Protein AF-0000000078270549 (afdb_homodimer)

Secondary structure (DSSP, 8-state):
---PPPHHHHHHHHHHHHHTT---SS---EEEEEETTEEEEEEE-BSPTTSPPHHHH--HHHHTTPPTTS-GGG--SBPHHHHHHHHHHHHT---TT-EEEEEE---HHHHHHHHHTT-SEEEEEE----HHHHHHHHHHT--EEEPPPPTT-/---PPPHHHHHHHHHHHHHTT---SS---EEEEEETTEEEEEEE-BSPTTSPPHHHH--HHHHTTPPTTS-GGG--SBPHHHHHHHHHHHHT---TT-EEEEEE---HHHHHHHHHTT-SEEEEEE----HHHHHHHHHHT--EEEPPPPTT-

Radius of gyration: 19.06 Å; Cα contacts (8 Å, |Δi|>4): 733; chains: 2; bounding box: 41×68×45 Å

InterPro domains:
  IPR002125 Cytidine and deoxycytidylate deaminase domain [PF00383] (7-125)
  IPR002125 Cytidine and deoxycytidylate deaminase domain [PS51747] (6-144)
  IPR015517 Deoxycytidylate deaminase-related [PTHR11086] (2-148)
  IPR016192 APOBEC/CMP deaminase, zinc-binding [PS00903] (79-114)
  IPR016193 Cytidine deaminase-like [SSF53927] (9-145)
  IPR016473 Deoxycytidylate deaminase [PIRSF006019] (3-144)
  IPR035105 Deoxycytidylate deaminase domain [cd01286] (9-138)

Structure (mmCIF, N/CA/C/O backbone):
data_AF-0000000078270549-model_v1
#
loop_
_entity.id
_entity.type
_entity.pdbx_description
1 polymer 'dCMP deaminase'
#
loop_
_atom_site.group_PDB
_atom_site.id
_atom_site.type_symbol
_atom_site.label_atom_id
_atom_site.label_alt_id
_atom_site.label_comp_id
_atom_site.label_asym_id
_atom_site.label_entity_id
_atom_site.label_seq_id
_atom_site.pdbx_PDB_ins_code
_atom_site.Cartn_x
_atom_site.Cartn_y
_atom_site.Cartn_z
_atom_site.occupancy
_atom_site.B_iso_or_equiv
_atom_site.auth_seq_id
_atom_site.auth_comp_id
_atom_site.auth_asym_id
_atom_site.auth_atom_id
_atom_site.pdbx_PDB_model_num
ATOM 1 N N . MET A 1 1 ? -15.875 -37.281 -15.5 1 50.5 1 MET A N 1
ATOM 2 C CA . MET A 1 1 ? -14.805 -36.5 -14.898 1 50.5 1 MET A CA 1
ATOM 3 C C . MET A 1 1 ? -14.961 -35.031 -15.227 1 50.5 1 MET A C 1
ATOM 5 O O . MET A 1 1 ? -15.125 -34.656 -16.391 1 50.5 1 MET A O 1
ATOM 9 N N . ASP A 1 2 ? -15.586 -34.312 -14.258 1 63.03 2 ASP A N 1
ATOM 10 C CA . ASP A 1 2 ? -15.945 -32.969 -14.609 1 63.03 2 ASP A CA 1
ATOM 11 C C . ASP A 1 2 ? -14.781 -32.219 -15.266 1 63.03 2 ASP A C 1
ATOM 13 O O . ASP A 1 2 ? -13.656 -32.25 -14.758 1 63.03 2 ASP A O 1
ATOM 17 N N . ASN A 1 3 ? -14.648 -32.156 -16.469 1 83.56 3 ASN A N 1
ATOM 18 C CA . ASN A 1 3 ? -13.688 -31.578 -17.422 1 83.56 3 ASN A CA 1
ATOM 19 C C . ASN A 1 3 ? -13.461 -30.094 -17.172 1 83.56 3 ASN A C 1
ATOM 21 O O . ASN A 1 3 ? -13.086 -29.359 -18.078 1 83.56 3 ASN A O 1
ATOM 25 N N . ARG A 1 4 ? -13.797 -29.812 -15.859 1 91.06 4 ARG A N 1
ATOM 26 C CA . ARG A 1 4 ? -13.648 -28.391 -15.602 1 91.06 4 ARG A CA 1
ATOM 27 C C . ARG A 1 4 ? -12.234 -28.062 -15.117 1 91.06 4 ARG A C 1
ATOM 29 O O . ARG A 1 4 ? -11.602 -28.875 -14.445 1 91.06 4 ARG A O 1
ATOM 36 N N . ILE A 1 5 ? -11.734 -26.938 -15.578 1 92.12 5 ILE A N 1
ATOM 37 C CA . ILE A 1 5 ? -10.445 -26.453 -15.117 1 92.12 5 ILE A CA 1
ATOM 38 C C . ILE A 1 5 ? -10.445 -26.328 -13.594 1 92.12 5 ILE A C 1
ATOM 40 O O . ILE A 1 5 ? -11.414 -25.828 -13.008 1 92.12 5 ILE A O 1
ATOM 44 N N . PRO A 1 6 ? -9.453 -26.828 -12.961 1 95.12 6 PRO A N 1
ATOM 45 C CA . PRO A 1 6 ? -9.367 -26.688 -11.508 1 95.12 6 PRO A CA 1
ATOM 46 C C . PRO A 1 6 ? -9.32 -25.234 -11.055 1 95.12 6 PRO A C 1
ATOM 48 O O . PRO A 1 6 ? -8.773 -24.391 -11.758 1 95.12 6 PRO A O 1
ATOM 51 N N . TRP A 1 7 ? -9.812 -24.875 -9.852 1 96.62 7 TRP A N 1
ATOM 52 C CA . TRP A 1 7 ? -9.977 -23.531 -9.344 1 96.62 7 TRP A CA 1
ATOM 53 C C . TRP A 1 7 ? -8.648 -22.766 -9.359 1 96.62 7 TRP A C 1
ATOM 55 O O . TRP A 1 7 ? -8.578 -21.641 -9.828 1 96.62 7 TRP A O 1
ATOM 65 N N . PRO A 1 8 ? -7.527 -23.359 -8.852 1 97 8 PRO A N 1
ATOM 66 C CA . PRO A 1 8 ? -6.273 -22.609 -8.836 1 97 8 PRO A CA 1
ATOM 67 C C . PRO A 1 8 ? -5.809 -22.203 -10.234 1 97 8 PRO A C 1
ATOM 69 O O . PRO A 1 8 ? -5.34 -21.078 -10.438 1 97 8 PRO A O 1
ATOM 72 N N . GLU A 1 9 ? -5.957 -23.141 -11.125 1 96.5 9 GLU A N 1
ATOM 73 C CA . GLU A 1 9 ? -5.602 -22.844 -12.508 1 96.5 9 GLU A CA 1
ATOM 74 C C . GLU A 1 9 ? -6.516 -21.766 -13.094 1 96.5 9 GLU A C 1
ATOM 76 O O . GLU A 1 9 ? -6.059 -20.875 -13.82 1 96.5 9 GLU A O 1
ATOM 81 N N . TYR A 1 10 ? -7.836 -21.906 -12.781 1 97.69 10 TY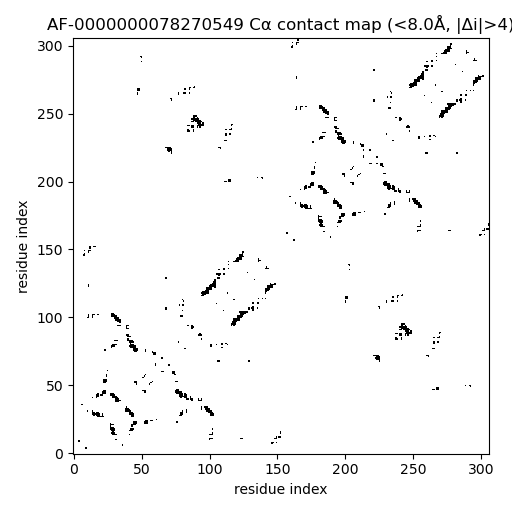R A N 1
ATOM 82 C CA . TYR A 1 10 ? -8.828 -20.938 -13.227 1 97.69 10 TYR A CA 1
ATOM 83 C C . TYR A 1 10 ? -8.453 -19.531 -12.766 1 97.69 10 TYR A C 1
ATOM 85 O O . TYR A 1 10 ? -8.336 -18.609 -13.578 1 97.69 10 TYR A O 1
ATOM 93 N N . PHE A 1 11 ? -8.102 -19.266 -11.516 1 98.69 11 PHE A N 1
ATOM 94 C CA . PHE A 1 11 ? -7.805 -17.969 -10.945 1 98.69 11 PHE A CA 1
ATOM 95 C C . PHE A 1 11 ? -6.457 -17.453 -11.438 1 98.69 11 PHE A C 1
ATOM 97 O O . PHE A 1 11 ? -6.305 -16.266 -11.711 1 98.69 11 PHE A O 1
ATOM 104 N N . MET A 1 12 ? -5.457 -18.328 -11.609 1 98.56 12 MET A N 1
ATOM 105 C CA . MET A 1 12 ? -4.152 -17.891 -12.102 1 98.56 12 MET A CA 1
ATOM 106 C C . MET A 1 12 ? -4.25 -17.438 -13.555 1 98.56 12 MET A C 1
ATOM 108 O O . MET A 1 12 ? -3.6 -16.469 -13.953 1 98.56 12 MET A O 1
ATOM 112 N N . SER A 1 13 ? -5.105 -18.172 -14.328 1 98.5 13 SER A N 1
ATOM 113 C CA . SER A 1 13 ? -5.328 -17.75 -15.711 1 98.5 13 SER A CA 1
ATOM 114 C C . SER A 1 13 ? -5.938 -16.359 -15.773 1 98.5 13 SER A C 1
ATOM 116 O O . SER A 1 13 ? -5.539 -15.531 -16.609 1 98.5 13 SER A O 1
ATOM 118 N N . ILE A 1 14 ? -6.844 -16.094 -14.945 1 98.62 14 ILE A N 1
ATOM 119 C CA . ILE A 1 14 ? -7.457 -14.773 -14.898 1 98.62 14 ILE A CA 1
ATOM 120 C C . ILE A 1 14 ? -6.418 -13.734 -14.492 1 98.62 14 ILE A C 1
ATOM 122 O O . ILE A 1 14 ? -6.379 -12.633 -15.055 1 98.62 14 ILE A O 1
ATOM 126 N N . ALA A 1 15 ? -5.531 -14.047 -13.508 1 98.75 15 ALA A N 1
ATOM 127 C CA . ALA A 1 15 ? -4.477 -13.125 -13.102 1 98.75 15 ALA A CA 1
ATOM 128 C C . ALA A 1 15 ? -3.59 -12.742 -14.281 1 98.75 15 ALA A C 1
ATOM 130 O O . ALA A 1 15 ? -3.217 -11.578 -14.438 1 98.75 15 ALA A O 1
ATOM 131 N N . TYR A 1 16 ? -3.314 -13.711 -15.125 1 98.56 16 TYR A N 1
ATOM 132 C CA . TYR A 1 16 ? -2.498 -13.438 -16.297 1 98.56 16 TYR A CA 1
ATOM 133 C C . TYR A 1 16 ? -3.24 -12.539 -17.281 1 98.56 16 TYR A C 1
ATOM 135 O O . TYR A 1 16 ? -2.633 -11.68 -17.938 1 98.56 16 TYR A O 1
ATOM 143 N N . LEU A 1 17 ? -4.527 -12.742 -17.438 1 98.62 17 LEU A N 1
ATOM 144 C CA . LEU A 1 17 ? -5.309 -11.852 -18.297 1 98.62 17 LEU A CA 1
ATOM 145 C C . LEU A 1 17 ? -5.32 -10.438 -17.734 1 98.62 17 LEU A C 1
ATOM 147 O O . LEU A 1 17 ? -5.152 -9.469 -18.469 1 98.62 17 LEU A O 1
ATOM 151 N N . VAL A 1 18 ? -5.469 -10.32 -16.453 1 98.69 18 VAL A N 1
ATOM 152 C CA . VAL A 1 18 ? -5.449 -9.023 -15.773 1 98.69 18 VAL A CA 1
ATOM 153 C C . VAL A 1 18 ? -4.113 -8.328 -16.031 1 98.69 18 VAL A C 1
ATOM 155 O O . VAL A 1 18 ? -4.078 -7.125 -16.297 1 98.69 18 VAL A O 1
ATOM 158 N N . ALA A 1 19 ? -3.064 -9.039 -16.031 1 98.38 19 ALA A N 1
ATOM 159 C CA . ALA A 1 19 ? -1.716 -8.516 -16.219 1 98.38 19 ALA A CA 1
ATOM 160 C C . ALA A 1 19 ? -1.572 -7.84 -17.578 1 98.38 19 ALA A C 1
ATOM 162 O O . ALA A 1 19 ? -0.701 -6.988 -17.766 1 98.38 19 ALA A O 1
ATOM 163 N N . GLU A 1 20 ? -2.396 -8.195 -18.516 1 97.75 20 GLU A N 1
ATOM 164 C CA . GLU A 1 20 ? -2.279 -7.699 -19.875 1 97.75 20 GLU A CA 1
ATOM 165 C C . GLU A 1 20 ? -2.615 -6.211 -19.969 1 97.75 20 GLU A C 1
ATOM 167 O O . GLU A 1 20 ? -2.303 -5.555 -20.953 1 97.75 20 GLU A O 1
ATOM 172 N N . ARG A 1 21 ? -3.227 -5.742 -18.969 1 97.38 21 ARG A N 1
ATOM 173 C CA . ARG A 1 21 ? -3.578 -4.324 -18.969 1 97.38 21 ARG A CA 1
ATOM 174 C C . ARG A 1 21 ? -2.428 -3.477 -18.438 1 97.38 21 ARG A C 1
ATOM 176 O O . ARG A 1 21 ? -2.475 -2.246 -18.5 1 97.38 21 ARG A O 1
ATOM 183 N N . SER A 1 22 ? -1.397 -4.094 -17.906 1 97.19 22 SER A N 1
ATOM 184 C CA . SER A 1 22 ? -0.263 -3.373 -17.328 1 97.19 22 SER A CA 1
ATOM 185 C C . SER A 1 22 ? 0.44 -2.527 -18.391 1 97.19 22 SER A C 1
ATOM 187 O O . SER A 1 22 ? 0.536 -2.932 -19.547 1 97.19 22 SER A O 1
ATOM 189 N N . THR A 1 23 ? 0.993 -1.421 -17.984 1 93.56 23 THR A N 1
ATOM 190 C CA . THR A 1 23 ? 1.765 -0.559 -18.875 1 93.56 23 THR A CA 1
ATOM 191 C C . THR A 1 23 ? 3.234 -0.535 -18.453 1 93.56 23 THR A C 1
ATOM 193 O O . THR A 1 23 ? 3.988 0.346 -18.875 1 93.56 23 THR A O 1
ATOM 196 N N . CYS A 1 24 ? 3.533 -1.366 -17.578 1 93.56 24 CYS A N 1
ATOM 197 C CA . CYS A 1 24 ? 4.926 -1.479 -17.156 1 93.56 24 CYS A CA 1
ATOM 198 C C . CYS A 1 24 ? 5.793 -2.031 -18.281 1 93.56 24 CYS A C 1
ATOM 200 O O . CYS A 1 24 ? 5.418 -2.998 -18.938 1 93.56 24 CYS A O 1
ATOM 202 N N . LEU A 1 25 ? 6.969 -1.51 -18.406 1 91.62 25 LEU A N 1
ATOM 203 C CA . LEU A 1 25 ? 7.887 -1.888 -19.484 1 91.62 25 LEU A CA 1
ATOM 204 C C . LEU A 1 25 ? 8.719 -3.104 -19.078 1 91.62 25 LEU A C 1
ATOM 206 O O . LEU A 1 25 ? 9.234 -3.814 -19.938 1 91.62 25 LEU A O 1
ATOM 210 N N . ARG A 1 26 ? 8.828 -3.328 -17.859 1 88.75 26 ARG A N 1
ATOM 211 C CA . ARG A 1 26 ? 9.75 -4.359 -17.391 1 88.75 26 ARG A CA 1
ATOM 212 C C . ARG A 1 26 ? 9.031 -5.699 -17.234 1 88.75 26 ARG A C 1
ATOM 214 O O . ARG A 1 26 ? 9.562 -6.742 -17.625 1 88.75 26 ARG A O 1
ATOM 221 N N . ARG A 1 27 ? 7.883 -5.652 -16.578 1 91.06 27 ARG A N 1
ATOM 222 C CA . ARG A 1 27 ? 7.184 -6.898 -16.297 1 91.06 27 ARG A CA 1
ATOM 223 C C . ARG A 1 27 ? 5.695 -6.656 -16.062 1 91.06 27 ARG A C 1
ATOM 225 O O . ARG A 1 27 ? 5.316 -5.906 -15.164 1 91.06 27 ARG A O 1
ATOM 232 N N . LYS A 1 28 ? 4.902 -7.328 -16.859 1 95.88 28 LYS A N 1
ATOM 233 C CA . LYS A 1 28 ? 3.461 -7.273 -16.625 1 95.88 28 LYS A CA 1
ATOM 234 C C . LYS A 1 28 ? 3.051 -8.211 -15.484 1 95.88 28 LYS A C 1
ATOM 236 O O . LYS A 1 28 ? 3.26 -9.422 -15.57 1 95.88 28 LYS A O 1
ATOM 241 N N . VAL A 1 29 ? 2.479 -7.672 -14.477 1 97.31 29 VAL A N 1
ATOM 242 C CA . VAL A 1 29 ? 2.082 -8.453 -13.305 1 97.31 29 VAL A CA 1
ATOM 243 C C . VAL A 1 29 ? 0.59 -8.266 -13.039 1 97.31 29 VAL A C 1
ATOM 245 O O . VAL A 1 29 ? 0.079 -7.145 -13.117 1 97.31 29 VAL A O 1
ATOM 248 N N . GLY A 1 30 ? -0.097 -9.32 -12.789 1 98.56 30 GLY A N 1
ATOM 249 C CA . GLY A 1 30 ? -1.491 -9.32 -12.375 1 98.56 30 GLY A CA 1
ATOM 250 C C . GLY A 1 30 ? -1.725 -10.07 -11.07 1 98.56 30 GLY A C 1
ATOM 251 O O . GLY A 1 30 ? -0.967 -10.977 -10.727 1 98.56 30 GLY A O 1
ATOM 252 N N . ALA A 1 31 ? -2.779 -9.664 -10.328 1 98.88 31 ALA A N 1
ATOM 253 C CA . ALA A 1 31 ? -3.1 -10.305 -9.055 1 98.88 31 ALA A CA 1
ATOM 254 C C . ALA A 1 31 ? -4.605 -10.289 -8.797 1 98.88 31 ALA A C 1
ATOM 256 O O . ALA A 1 31 ? -5.32 -9.43 -9.32 1 98.88 31 ALA A O 1
ATOM 257 N N . LEU A 1 32 ? -5.043 -11.227 -7.969 1 98.94 32 LEU A N 1
ATOM 258 C CA . LEU A 1 32 ? -6.43 -11.375 -7.535 1 98.94 32 LEU A CA 1
ATOM 259 C C . LEU A 1 32 ? -6.504 -11.625 -6.031 1 98.94 32 LEU A C 1
ATOM 261 O O . LEU A 1 32 ? -5.672 -12.352 -5.48 1 98.94 32 LEU A O 1
ATOM 265 N N . ALA A 1 33 ? -7.473 -11.078 -5.418 1 98.94 33 ALA A N 1
ATOM 266 C CA . ALA A 1 33 ? -7.938 -11.57 -4.125 1 98.94 33 ALA A CA 1
ATOM 267 C C . ALA A 1 33 ? -9.195 -12.414 -4.277 1 98.94 33 ALA A C 1
ATOM 269 O O . ALA A 1 33 ? -10.188 -11.961 -4.855 1 98.94 33 ALA A O 1
ATOM 270 N N . VAL A 1 34 ? -9.141 -13.641 -3.74 1 98.94 34 VAL A N 1
ATOM 271 C CA . VAL A 1 34 ? -10.234 -14.586 -3.934 1 98.94 34 VAL A CA 1
ATOM 272 C C . VAL A 1 34 ? -10.711 -15.117 -2.58 1 98.94 34 VAL A C 1
ATOM 274 O O . VAL A 1 34 ? -9.891 -15.469 -1.728 1 98.94 34 VAL A O 1
ATOM 277 N N . LYS A 1 35 ? -11.938 -15.172 -2.359 1 98.62 35 LYS A N 1
ATOM 278 C CA . LYS A 1 35 ? -12.547 -15.766 -1.173 1 98.62 35 LYS A CA 1
ATOM 279 C C . LYS A 1 35 ? -13.805 -16.562 -1.533 1 98.62 35 LYS A C 1
ATOM 281 O O . LYS A 1 35 ? -14.648 -16.062 -2.285 1 98.62 35 LYS A O 1
ATOM 286 N N . ASP A 1 36 ? -13.859 -17.766 -1.123 1 97.75 36 ASP A N 1
ATOM 287 C CA . ASP A 1 36 ? -15.008 -18.625 -1.385 1 97.75 36 ASP A CA 1
ATOM 288 C C . ASP A 1 36 ? -15.297 -18.719 -2.881 1 97.75 36 ASP A C 1
ATOM 290 O O . ASP A 1 36 ? -16.438 -18.547 -3.311 1 97.75 36 ASP A O 1
ATOM 294 N N . LYS A 1 37 ? -14.234 -18.828 -3.602 1 97.88 37 LYS A N 1
ATOM 295 C CA . LYS A 1 37 ? -14.273 -19.031 -5.047 1 97.88 37 LYS A CA 1
ATOM 296 C C . LYS A 1 37 ? -14.836 -17.812 -5.766 1 97.88 37 LYS A C 1
ATOM 298 O O . LYS A 1 37 ? -15.312 -17.922 -6.898 1 97.88 37 LYS A O 1
ATOM 303 N N . ARG A 1 38 ? -14.797 -16.688 -5.109 1 98.44 38 ARG A N 1
ATOM 304 C CA . ARG A 1 38 ? -15.211 -15.414 -5.711 1 98.44 38 ARG A CA 1
ATOM 305 C C . ARG A 1 38 ? -14.062 -14.414 -5.727 1 98.44 38 ARG A C 1
ATOM 307 O O . ARG A 1 38 ? -13.352 -14.266 -4.73 1 98.44 38 ARG A O 1
ATOM 314 N N . ILE A 1 39 ? -13.961 -13.781 -6.84 1 98.88 39 ILE A N 1
ATOM 315 C CA . ILE A 1 39 ? -12.961 -12.727 -6.949 1 98.88 39 ILE A CA 1
ATOM 316 C C . ILE A 1 39 ? -13.469 -11.461 -6.266 1 98.88 39 ILE A C 1
ATOM 318 O O . ILE A 1 39 ? -14.539 -10.953 -6.605 1 98.88 39 ILE A O 1
ATOM 322 N N . LEU A 1 40 ? -12.711 -10.961 -5.344 1 98.88 40 LEU A N 1
ATOM 323 C CA . LEU A 1 40 ? -13.102 -9.773 -4.582 1 98.88 40 LEU A CA 1
ATOM 324 C C . LEU A 1 40 ? -12.5 -8.516 -5.195 1 98.88 40 LEU A C 1
ATOM 326 O O . LEU A 1 40 ? -13.117 -7.453 -5.176 1 98.88 40 LEU A O 1
ATOM 330 N N . ALA A 1 41 ? -11.281 -8.625 -5.703 1 98.88 41 ALA A N 1
ATOM 331 C CA . ALA A 1 41 ? -10.523 -7.504 -6.254 1 98.88 41 ALA A CA 1
ATOM 332 C C . ALA A 1 41 ? -9.438 -7.992 -7.207 1 98.88 41 ALA A C 1
ATOM 334 O O . ALA A 1 41 ? -8.945 -9.117 -7.078 1 98.88 41 ALA A O 1
ATOM 335 N N . THR A 1 42 ? -9.109 -7.219 -8.172 1 98.88 42 THR A N 1
ATOM 336 C CA . THR A 1 42 ? -8.031 -7.484 -9.109 1 98.88 42 THR A CA 1
ATOM 337 C C . THR A 1 42 ? -7.062 -6.309 -9.172 1 98.88 42 THR A C 1
ATOM 339 O O . THR A 1 42 ? -7.402 -5.195 -8.758 1 98.88 42 THR A O 1
ATOM 342 N N . GLY A 1 43 ? -5.898 -6.59 -9.617 1 98.69 43 GLY A N 1
ATOM 343 C CA . GLY A 1 43 ? -4.906 -5.543 -9.789 1 98.69 43 GLY A CA 1
ATOM 344 C C . GLY A 1 43 ? -3.818 -5.91 -10.781 1 98.69 43 GLY A C 1
ATOM 345 O O . GLY A 1 43 ? -3.457 -7.082 -10.914 1 98.69 43 GLY A O 1
ATOM 346 N N . TYR A 1 44 ? -3.389 -4.957 -11.453 1 98.62 44 TYR A N 1
ATOM 347 C CA . TYR A 1 44 ? -2.209 -5.062 -12.305 1 98.62 44 TYR A CA 1
ATOM 348 C C . TYR A 1 44 ? -1.269 -3.883 -12.078 1 98.62 44 TYR A C 1
ATOM 350 O O . TYR A 1 44 ? -1.69 -2.826 -11.602 1 98.62 44 TYR A O 1
ATOM 358 N N . ASN A 1 45 ? -0.016 -4.109 -12.344 1 97.75 45 ASN A N 1
ATOM 359 C CA . ASN A 1 45 ? 0.95 -3.045 -12.094 1 97.75 45 ASN A CA 1
ATOM 360 C C . ASN A 1 45 ? 0.879 -1.965 -13.172 1 97.75 45 ASN A C 1
ATOM 362 O O . ASN A 1 45 ? 0.603 -2.258 -14.336 1 97.75 45 ASN A O 1
ATOM 366 N N . GLY A 1 46 ? 1.082 -0.745 -12.758 1 96.88 46 GLY A N 1
ATOM 367 C CA . GLY A 1 46 ? 1.05 0.414 -13.641 1 96.88 46 GLY A CA 1
ATOM 368 C C . GLY A 1 46 ? 1.034 1.732 -12.891 1 96.88 46 GLY A C 1
ATOM 369 O O . GLY A 1 46 ? 0.863 1.755 -11.664 1 96.88 46 GLY A O 1
ATOM 370 N N . ALA A 1 47 ? 1.249 2.768 -13.656 1 96.25 47 ALA A N 1
ATOM 371 C CA . ALA A 1 47 ? 1.19 4.098 -13.055 1 96.25 47 ALA A CA 1
ATOM 372 C C . ALA A 1 47 ? -0.173 4.352 -12.422 1 96.25 47 ALA A C 1
ATOM 374 O O . ALA A 1 47 ? -1.18 3.777 -12.844 1 96.25 47 ALA A O 1
ATOM 375 N N . PRO A 1 48 ? -0.178 5.203 -11.352 1 96.69 48 PRO A N 1
ATOM 376 C CA . PRO A 1 48 ? -1.489 5.566 -10.812 1 96.69 48 PRO A CA 1
ATOM 377 C C . PRO A 1 48 ? -2.455 6.066 -11.883 1 96.69 48 PRO A C 1
ATOM 379 O O . PRO A 1 48 ? -2.023 6.602 -12.906 1 96.69 48 PRO A O 1
ATOM 382 N N . ALA A 1 49 ? -3.727 5.848 -11.617 1 92.69 49 ALA A N 1
ATOM 383 C CA . ALA A 1 49 ? -4.77 6.238 -12.562 1 92.69 49 ALA A CA 1
ATOM 384 C C . ALA A 1 49 ? -4.66 7.715 -12.922 1 92.69 49 ALA A C 1
ATOM 386 O O . ALA A 1 49 ? -4.523 8.57 -12.039 1 92.69 49 ALA A O 1
ATOM 387 N N . GLY A 1 50 ? -4.648 8 -14.242 1 93.06 50 GLY A N 1
ATOM 388 C CA . GLY A 1 50 ? -4.645 9.375 -14.719 1 93.06 50 GLY A CA 1
ATOM 389 C C . GLY A 1 50 ? -3.25 9.938 -14.914 1 93.06 50 GLY A C 1
ATOM 390 O O . GLY A 1 50 ? -3.09 11.047 -15.43 1 93.06 50 GLY A O 1
ATOM 391 N N . LEU A 1 51 ? -2.281 9.281 -14.461 1 96.38 51 LEU A N 1
ATOM 392 C CA . LEU A 1 51 ? -0.91 9.758 -14.609 1 96.38 51 LEU A CA 1
ATOM 393 C C . LEU A 1 51 ? -0.254 9.148 -15.844 1 96.38 51 LEU A C 1
ATOM 395 O O . LEU A 1 51 ? -0.723 8.141 -16.359 1 96.38 51 LEU A O 1
ATOM 399 N N . THR A 1 52 ? 0.802 9.789 -16.25 1 95.38 52 THR A N 1
ATOM 400 C CA . THR A 1 52 ? 1.521 9.32 -17.422 1 95.38 52 THR A CA 1
ATOM 401 C C . THR A 1 52 ? 2.094 7.926 -17.188 1 95.38 52 THR A C 1
ATOM 403 O O . THR A 1 52 ? 2.646 7.652 -16.125 1 95.38 52 THR A O 1
ATOM 406 N N . HIS A 1 53 ? 1.927 7.098 -18.125 1 94.88 53 HIS A N 1
ATOM 407 C CA . HIS A 1 53 ? 2.354 5.707 -18 1 94.88 53 HIS A CA 1
ATOM 408 C C . HIS A 1 53 ? 3.811 5.543 -18.422 1 94.88 53 HIS A C 1
ATOM 410 O O . HIS A 1 53 ? 4.34 6.355 -19.188 1 94.88 53 HIS A O 1
ATOM 416 N N . CYS A 1 54 ? 4.383 4.492 -17.938 1 93.25 54 CYS A N 1
ATOM 417 C CA . CYS A 1 54 ? 5.781 4.211 -18.234 1 93.25 54 CYS A CA 1
ATOM 418 C C . CYS A 1 54 ? 5.977 3.988 -19.734 1 93.25 54 CYS A C 1
ATOM 420 O O . CYS A 1 54 ? 7.039 4.293 -20.281 1 93.25 54 CYS A O 1
ATOM 422 N N . LEU A 1 55 ? 4.961 3.508 -20.391 1 91.44 55 LEU A N 1
ATOM 423 C CA . LEU A 1 55 ? 5.027 3.293 -21.828 1 91.44 55 LEU A CA 1
ATOM 424 C C . LEU A 1 55 ? 5.363 4.59 -22.562 1 91.44 55 LEU A C 1
ATOM 426 O O . LEU A 1 55 ? 6.008 4.566 -23.609 1 91.44 55 LEU A O 1
ATOM 430 N N . GLU A 1 56 ? 4.992 5.676 -21.969 1 92.81 56 GLU A N 1
ATOM 431 C CA . GLU A 1 56 ? 5.184 6.988 -22.578 1 92.81 56 GLU A CA 1
ATOM 432 C C . GLU A 1 56 ? 6.445 7.664 -22.047 1 92.81 56 GLU A C 1
ATOM 434 O O . GLU A 1 56 ? 7.195 8.273 -22.812 1 92.81 56 GLU A O 1
ATOM 439 N N . LEU A 1 57 ? 6.723 7.543 -20.828 1 93.19 57 LEU A N 1
ATOM 440 C CA . LEU A 1 57 ? 7.766 8.305 -20.156 1 93.19 57 LEU A CA 1
ATOM 441 C C . LEU A 1 57 ? 9.07 7.527 -20.109 1 93.19 57 LEU A C 1
ATOM 443 O O . LEU A 1 57 ? 10.141 8.109 -19.922 1 93.19 57 LEU A O 1
ATOM 447 N N . GLY A 1 58 ? 8.93 6.176 -20.25 1 93.31 58 GLY A N 1
ATOM 448 C CA . GLY A 1 58 ? 10.07 5.312 -19.969 1 93.31 58 GLY A CA 1
ATOM 449 C C . GLY A 1 58 ? 10.172 4.902 -18.516 1 93.31 58 GLY A C 1
ATOM 450 O O . GLY A 1 58 ? 9.289 5.211 -17.719 1 93.31 58 GLY A O 1
ATOM 451 N N . CYS A 1 59 ? 11.266 4.121 -18.172 1 93.06 59 CYS A N 1
ATOM 452 C CA . CYS A 1 59 ? 11.477 3.596 -16.828 1 93.06 59 CYS A CA 1
ATOM 453 C C . CYS A 1 59 ? 12.805 4.074 -16.25 1 93.06 59 CYS A C 1
ATOM 455 O O . CYS A 1 59 ? 13.867 3.689 -16.75 1 93.06 59 CYS A O 1
ATOM 457 N N . LEU A 1 60 ? 12.68 4.867 -15.18 1 91.69 60 LEU A N 1
ATOM 458 C CA . LEU A 1 60 ? 13.875 5.418 -14.547 1 91.69 60 LEU A CA 1
ATOM 459 C C . LEU A 1 60 ? 14.75 4.305 -13.984 1 91.69 60 LEU A C 1
ATOM 461 O O . LEU A 1 60 ? 15.977 4.375 -14.078 1 91.69 60 L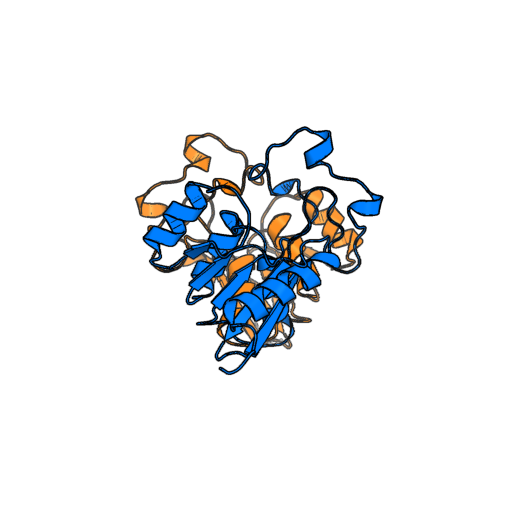EU A O 1
ATOM 465 N N . ARG A 1 61 ? 14.148 3.326 -13.43 1 91.75 61 ARG A N 1
ATOM 466 C CA . ARG A 1 61 ? 14.922 2.225 -12.867 1 91.75 61 ARG A CA 1
ATOM 467 C C . ARG A 1 61 ? 15.688 1.479 -13.953 1 91.75 61 ARG A C 1
ATOM 469 O O . ARG A 1 61 ? 16.828 1.055 -13.742 1 91.75 61 ARG A O 1
ATOM 476 N N . GLU A 1 62 ? 15.039 1.259 -15 1 91.62 62 GLU A N 1
ATOM 477 C CA . GLU A 1 62 ? 15.719 0.627 -16.125 1 91.62 62 GLU A CA 1
ATOM 478 C C . GLU A 1 62 ? 16.875 1.487 -16.625 1 91.62 62 GLU A C 1
ATOM 480 O O . GLU A 1 62 ? 17.969 0.98 -16.875 1 91.62 62 GLU A O 1
ATOM 485 N N . LYS A 1 63 ? 16.703 2.752 -16.812 1 93.75 63 LYS A N 1
ATOM 486 C CA . LYS A 1 63 ? 17.703 3.693 -17.297 1 93.75 63 LYS A CA 1
ATOM 487 C C . LYS A 1 63 ? 18.922 3.713 -16.375 1 93.75 63 LYS A C 1
ATOM 489 O O . LYS A 1 63 ? 20.062 3.848 -16.844 1 93.75 63 LYS A O 1
ATOM 494 N N . LEU A 1 64 ? 18.656 3.498 -15.117 1 94.75 64 LEU A N 1
ATOM 495 C CA . LEU A 1 64 ? 19.734 3.596 -14.141 1 94.75 64 LEU A CA 1
ATOM 496 C C . LEU A 1 64 ? 20.328 2.221 -13.836 1 94.75 64 LEU A C 1
ATOM 498 O O . LEU A 1 64 ? 21.25 2.1 -13.023 1 94.75 64 LEU A O 1
ATOM 502 N N . GLY A 1 65 ? 19.797 1.169 -14.359 1 93.19 65 GLY A N 1
ATOM 503 C CA . GLY A 1 65 ? 20.281 -0.186 -14.172 1 93.19 65 GLY A CA 1
ATOM 504 C C . GLY A 1 65 ? 20.016 -0.726 -12.773 1 93.19 65 GLY A C 1
ATOM 505 O O . GLY A 1 65 ? 20.8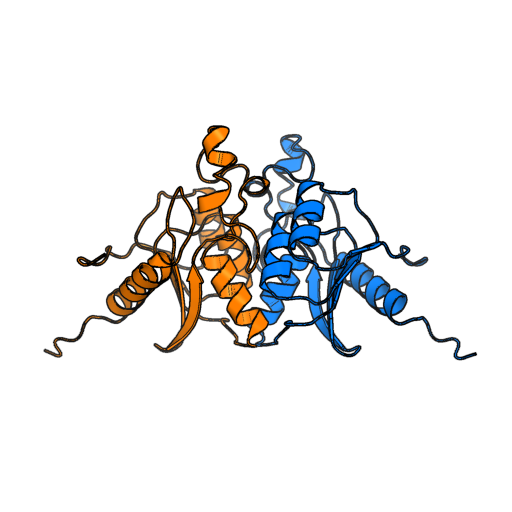44 -1.423 -12.203 1 93.19 65 GLY A O 1
ATOM 506 N N . ILE A 1 66 ? 18.922 -0.319 -12.211 1 90.56 66 ILE A N 1
ATOM 507 C CA . ILE A 1 66 ? 18.578 -0.757 -10.867 1 90.56 66 ILE A CA 1
ATOM 508 C C . ILE A 1 66 ? 18.031 -2.182 -10.906 1 90.56 66 ILE A C 1
ATOM 510 O O . ILE A 1 66 ? 17.094 -2.469 -11.648 1 90.56 66 ILE A O 1
ATOM 514 N N . PRO A 1 67 ? 18.625 -3.08 -10.094 1 87.31 67 PRO A N 1
ATOM 515 C CA . PRO A 1 67 ? 18.141 -4.461 -10.07 1 87.31 67 PRO A CA 1
ATOM 516 C C . PRO A 1 67 ? 16.719 -4.574 -9.523 1 87.31 67 PRO A C 1
ATOM 518 O O . PRO A 1 67 ? 16.266 -3.693 -8.789 1 87.31 67 PRO A O 1
ATOM 521 N N . SER A 1 68 ? 16.078 -5.727 -9.891 1 84.5 68 SER A N 1
ATOM 522 C CA . SER A 1 68 ? 14.742 -6.016 -9.352 1 84.5 68 SER A CA 1
ATOM 523 C C . SER A 1 68 ? 14.766 -6.094 -7.832 1 84.5 68 SER A C 1
ATOM 525 O O . SER A 1 68 ? 15.703 -6.648 -7.246 1 84.5 68 SER A O 1
ATOM 527 N N . GLY A 1 69 ? 13.742 -5.461 -7.25 1 86.19 69 GLY A N 1
ATOM 528 C CA . GLY A 1 69 ? 13.602 -5.582 -5.809 1 86.19 69 GLY A CA 1
ATOM 529 C C . GLY A 1 69 ? 14.305 -4.477 -5.047 1 86.19 69 GLY A C 1
ATOM 530 O O . GLY A 1 69 ? 14.25 -4.434 -3.814 1 86.19 69 GLY A O 1
ATOM 531 N N . GLN A 1 70 ? 14.93 -3.576 -5.816 1 89.62 70 GLN A N 1
ATOM 532 C CA . GLN A 1 70 ? 15.656 -2.51 -5.133 1 89.62 70 GLN A CA 1
ATOM 533 C C . GLN A 1 70 ? 15.141 -1.137 -5.559 1 89.62 70 GLN A C 1
ATOM 535 O O . GLN A 1 70 ? 14.586 -0.985 -6.648 1 89.62 70 GLN A O 1
ATOM 540 N N . ARG A 1 71 ? 15.305 -0.196 -4.688 1 92.25 71 ARG A N 1
ATOM 541 C CA . ARG A 1 71 ? 15.023 1.215 -4.926 1 92.25 71 ARG A CA 1
ATOM 542 C C . ARG A 1 71 ? 13.602 1.403 -5.441 1 92.25 71 ARG A C 1
ATOM 544 O O . ARG A 1 71 ? 13.383 2.051 -6.469 1 92.25 71 ARG A O 1
ATOM 551 N N . HIS A 1 72 ? 12.68 0.939 -4.723 1 92.19 72 HIS A N 1
ATOM 552 C CA . HIS A 1 72 ? 11.273 0.965 -5.117 1 92.19 72 HIS A CA 1
ATOM 553 C C . HIS A 1 72 ? 10.758 2.396 -5.23 1 92.19 72 HIS A C 1
ATOM 555 O O . HIS A 1 72 ? 9.781 2.652 -5.93 1 92.19 72 HIS A O 1
ATOM 561 N N . GLU A 1 73 ? 11.438 3.34 -4.602 1 92.19 73 GLU A N 1
ATOM 562 C CA . GLU A 1 73 ? 11.023 4.738 -4.641 1 92.19 73 GLU A CA 1
ATOM 563 C C . GLU A 1 73 ? 11.195 5.328 -6.035 1 92.19 73 GLU A C 1
ATOM 565 O O . GLU A 1 73 ? 10.602 6.359 -6.359 1 92.19 73 GLU A O 1
ATOM 570 N N . LEU A 1 74 ? 11.961 4.598 -6.871 1 93.44 74 LEU A N 1
ATOM 571 C CA . LEU A 1 74 ? 12.242 5.105 -8.211 1 93.44 74 LEU A CA 1
ATOM 572 C C . LEU A 1 74 ? 11.266 4.523 -9.227 1 93.44 74 LEU A C 1
ATOM 574 O O . LEU A 1 74 ? 11.266 4.922 -10.391 1 93.44 74 LEU A O 1
ATOM 578 N N . CYS A 1 75 ? 10.492 3.615 -8.797 1 94 75 CYS A N 1
ATOM 579 C CA . CYS A 1 75 ? 9.484 3.018 -9.664 1 94 75 CYS A CA 1
ATOM 580 C C . CYS A 1 75 ? 8.242 3.896 -9.742 1 94 75 CYS A C 1
ATOM 582 O O . CYS A 1 75 ? 7.664 4.254 -8.711 1 94 75 CYS A O 1
ATOM 584 N N . ARG A 1 76 ? 7.793 4.203 -10.898 1 94.56 76 ARG A N 1
ATOM 585 C CA . ARG A 1 76 ? 6.605 5.031 -11.086 1 94.56 76 ARG A CA 1
ATOM 586 C C . ARG A 1 76 ? 5.332 4.23 -10.836 1 94.56 76 ARG A C 1
ATOM 588 O O . ARG A 1 76 ? 4.316 4.789 -10.422 1 94.56 76 ARG A O 1
ATOM 595 N N . ALA A 1 77 ? 5.43 2.992 -11.016 1 95.81 77 ALA A N 1
ATOM 596 C CA . ALA A 1 77 ? 4.242 2.141 -11.016 1 95.81 77 ALA A CA 1
ATOM 597 C C . ALA A 1 77 ? 3.904 1.673 -9.602 1 95.81 77 ALA A C 1
ATOM 599 O O . ALA A 1 77 ? 4.777 1.623 -8.734 1 95.81 77 ALA A O 1
ATOM 600 N N . LEU A 1 78 ? 2.637 1.45 -9.422 1 97.38 78 LEU A N 1
ATOM 601 C CA . LEU A 1 78 ? 2.18 0.607 -8.328 1 97.38 78 LEU A CA 1
ATOM 602 C C . LEU A 1 78 ? 2.23 -0.867 -8.711 1 97.38 78 LEU A C 1
ATOM 604 O O . LEU A 1 78 ? 2.086 -1.209 -9.891 1 97.38 78 LEU A O 1
ATOM 608 N N . HIS A 1 79 ? 2.436 -1.695 -7.734 1 97.38 79 HIS A N 1
ATOM 609 C CA . HIS A 1 79 ? 2.438 -3.133 -7.98 1 97.38 79 HIS A CA 1
ATOM 610 C C . HIS A 1 79 ? 1.017 -3.684 -8.039 1 97.38 79 HIS A C 1
ATOM 612 O O . HIS A 1 79 ? 0.077 -3.043 -7.562 1 97.38 79 HIS A O 1
ATOM 618 N N . ALA A 1 80 ? 0.901 -4.832 -8.664 1 98.5 80 ALA A N 1
ATOM 619 C CA . ALA A 1 80 ? -0.398 -5.477 -8.836 1 98.5 80 ALA A CA 1
ATOM 620 C C . ALA A 1 80 ? -1.069 -5.734 -7.492 1 98.5 80 ALA A C 1
ATOM 622 O O . ALA A 1 80 ? -2.258 -5.457 -7.32 1 98.5 80 ALA A O 1
ATOM 623 N N . GLU A 1 81 ? -0.314 -6.273 -6.531 1 98.5 81 GLU A N 1
ATOM 624 C CA . GLU A 1 81 ? -0.843 -6.578 -5.207 1 98.5 81 GLU A CA 1
ATOM 625 C C . GLU A 1 81 ? -1.301 -5.312 -4.488 1 98.5 81 GLU A C 1
ATOM 627 O O . GLU A 1 81 ? -2.318 -5.32 -3.795 1 98.5 81 GLU A O 1
ATOM 632 N N . GLN A 1 82 ? -0.541 -4.262 -4.617 1 98.75 82 GLN A N 1
ATOM 633 C CA . GLN A 1 82 ? -0.969 -2.982 -4.062 1 98.75 82 GLN A CA 1
ATOM 634 C C . GLN A 1 82 ? -2.309 -2.549 -4.652 1 98.75 82 GLN A C 1
ATOM 636 O O . GLN A 1 82 ? -3.197 -2.104 -3.922 1 98.75 82 GLN A O 1
ATOM 641 N N . ASN A 1 83 ? -2.439 -2.717 -5.906 1 98.81 83 ASN A N 1
ATOM 642 C CA . ASN A 1 83 ? -3.666 -2.291 -6.574 1 98.81 83 ASN A CA 1
ATOM 643 C C . ASN A 1 83 ? -4.848 -3.176 -6.188 1 98.81 83 ASN A C 1
ATOM 645 O O . ASN A 1 83 ? -5.996 -2.725 -6.191 1 98.81 83 ASN A O 1
ATOM 649 N N . VAL A 1 84 ? -4.613 -4.453 -5.848 1 98.94 84 VAL A N 1
ATOM 650 C CA . VAL A 1 84 ? -5.664 -5.289 -5.277 1 98.94 84 VAL A CA 1
ATOM 651 C C . VAL A 1 84 ? -6.176 -4.664 -3.98 1 98.94 84 VAL A C 1
ATOM 653 O O . VAL A 1 84 ? -7.387 -4.508 -3.793 1 98.94 84 VAL A O 1
ATOM 656 N N . ILE A 1 85 ? -5.258 -4.277 -3.141 1 98.94 85 ILE A N 1
ATOM 657 C CA . ILE A 1 85 ? -5.59 -3.709 -1.838 1 98.94 85 ILE A CA 1
ATOM 658 C C . ILE A 1 85 ? -6.297 -2.369 -2.025 1 98.94 85 ILE A C 1
ATOM 660 O O . ILE A 1 85 ? -7.305 -2.094 -1.366 1 98.94 85 ILE A O 1
ATOM 664 N N . ILE A 1 86 ? -5.789 -1.609 -2.936 1 98.88 86 ILE A N 1
ATOM 665 C CA . ILE A 1 86 ? -6.355 -0.293 -3.211 1 98.88 86 ILE A CA 1
ATOM 666 C C . ILE A 1 86 ? -7.781 -0.442 -3.732 1 98.88 86 ILE A C 1
ATOM 668 O O . ILE A 1 86 ? -8.688 0.273 -3.297 1 98.88 86 ILE A O 1
A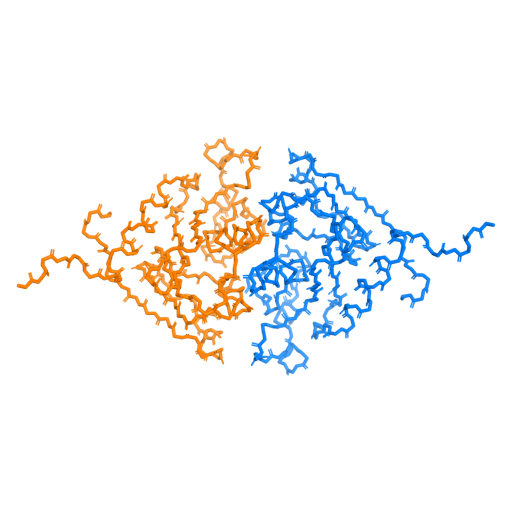TOM 672 N N . GLN A 1 87 ? -8.008 -1.358 -4.656 1 98.75 87 GLN A N 1
ATOM 673 C CA . GLN A 1 87 ? -9.359 -1.573 -5.172 1 98.75 87 GLN A CA 1
ATOM 674 C C . GLN A 1 87 ? -10.328 -1.932 -4.047 1 98.75 87 GLN A C 1
ATOM 676 O O . GLN A 1 87 ? -11.445 -1.423 -4.004 1 98.75 87 GLN A O 1
ATOM 681 N N . ALA A 1 88 ? -9.859 -2.803 -3.203 1 98.88 88 ALA A N 1
ATOM 682 C CA . ALA A 1 88 ? -10.68 -3.154 -2.049 1 98.88 88 ALA A CA 1
ATOM 683 C C . ALA A 1 88 ? -11 -1.922 -1.209 1 98.88 88 ALA A C 1
ATOM 685 O O . ALA A 1 88 ? -12.148 -1.733 -0.789 1 98.88 88 ALA A O 1
ATOM 686 N N . ALA A 1 89 ? -10.07 -1.044 -1.062 1 98.81 89 ALA A N 1
ATOM 687 C CA . ALA A 1 89 ? -10.195 0.122 -0.192 1 98.81 89 ALA A CA 1
ATOM 688 C C . ALA A 1 89 ? -11.07 1.194 -0.832 1 98.81 89 ALA A C 1
ATOM 690 O O . ALA A 1 89 ? -11.602 2.066 -0.138 1 98.81 89 ALA A O 1
ATOM 691 N N . ILE A 1 90 ? -11.219 1.225 -2.191 1 98.44 90 ILE A N 1
ATOM 692 C CA . ILE A 1 90 ? -12.023 2.275 -2.803 1 98.44 90 ILE A CA 1
ATOM 693 C C . ILE A 1 90 ? -13.461 1.781 -2.988 1 98.44 90 ILE A C 1
ATOM 695 O O . ILE A 1 90 ? -14.398 2.58 -3.016 1 98.44 90 ILE A O 1
ATOM 699 N N . HIS A 1 91 ? -13.641 0.448 -2.986 1 98.5 91 HIS A N 1
ATOM 700 C CA . HIS A 1 91 ? -14.977 -0.079 -3.232 1 98.5 91 HIS A CA 1
ATOM 701 C C . HIS A 1 91 ? -15.609 -0.609 -1.948 1 98.5 91 HIS A C 1
ATOM 703 O O . HIS A 1 91 ? -16.781 -1.006 -1.941 1 98.5 91 HIS A O 1
ATOM 709 N N . GLY A 1 92 ? -14.875 -0.569 -0.9 1 98.44 92 GLY A N 1
ATOM 710 C CA . GLY A 1 92 ? -15.398 -1.041 0.372 1 98.44 92 GLY A CA 1
ATOM 711 C C . GLY A 1 92 ? -15.641 -2.537 0.398 1 98.44 92 GLY A C 1
ATOM 712 O O . GLY A 1 92 ? -16.719 -2.988 0.782 1 98.44 92 GLY A O 1
ATOM 713 N N . VAL A 1 93 ? -14.656 -3.285 -0.026 1 98.56 93 VAL A N 1
ATOM 714 C CA . VAL A 1 93 ? -14.695 -4.742 -0.04 1 98.56 93 VAL A CA 1
ATOM 715 C C . VAL A 1 93 ? -13.609 -5.297 0.876 1 98.56 93 VAL A C 1
ATOM 717 O O . VAL A 1 93 ? -12.438 -4.934 0.749 1 98.56 93 VAL A O 1
ATOM 720 N N . SER A 1 94 ? -13.969 -6.16 1.809 1 98.81 94 SER A N 1
ATOM 721 C CA . SER A 1 94 ? -12.984 -6.746 2.713 1 98.81 94 SER A CA 1
ATOM 722 C C . SER A 1 94 ? -12.258 -7.914 2.057 1 98.81 94 SER A C 1
ATOM 724 O O . SER A 1 94 ? -12.891 -8.852 1.572 1 98.81 94 SER A O 1
ATOM 726 N N . ILE A 1 95 ? -10.945 -7.883 2.123 1 98.81 95 ILE A N 1
ATOM 727 C CA . ILE A 1 95 ? -10.18 -8.992 1.565 1 98.81 95 ILE A CA 1
ATOM 728 C C . ILE A 1 95 ? -9.523 -9.789 2.695 1 98.81 95 ILE A C 1
ATOM 730 O O . ILE A 1 95 ? -8.617 -10.586 2.453 1 98.81 95 ILE A O 1
ATOM 734 N N . GLU A 1 96 ? -9.953 -9.484 3.914 1 98.81 96 GLU A N 1
ATOM 735 C CA . GLU A 1 96 ? -9.469 -10.312 5.023 1 98.81 96 GLU A CA 1
ATOM 736 C C . GLU A 1 96 ? -9.789 -11.781 4.797 1 98.81 96 GLU A C 1
ATOM 738 O O . GLU A 1 96 ? -10.922 -12.133 4.457 1 98.81 96 GLU A O 1
ATOM 743 N N . GLY A 1 97 ? -8.781 -12.641 4.945 1 98.81 97 GLY A N 1
ATOM 744 C CA . GLY A 1 97 ? -8.977 -14.07 4.805 1 98.81 97 GLY A CA 1
ATOM 745 C C . GLY A 1 97 ? -8.992 -14.531 3.357 1 98.81 97 GLY A C 1
ATOM 746 O O . GLY A 1 97 ? -9.305 -15.688 3.07 1 98.81 97 GLY A O 1
ATOM 747 N N . ALA A 1 98 ? -8.672 -13.672 2.426 1 98.88 98 ALA A N 1
ATOM 748 C CA . ALA A 1 98 ? -8.695 -14.031 1.009 1 98.88 98 ALA A CA 1
ATOM 749 C C . ALA A 1 98 ? -7.418 -14.758 0.603 1 98.88 98 ALA A C 1
ATOM 751 O O . ALA A 1 98 ? -6.375 -14.586 1.237 1 98.88 98 ALA A O 1
ATOM 752 N N . ASP A 1 99 ? -7.508 -15.578 -0.423 1 98.94 99 ASP A N 1
ATOM 753 C CA . ASP A 1 99 ? -6.348 -16.078 -1.152 1 98.94 99 ASP A CA 1
ATOM 754 C C . ASP A 1 99 ? -5.887 -15.062 -2.203 1 98.94 99 ASP A C 1
ATOM 756 O O . ASP A 1 99 ? -6.707 -14.469 -2.9 1 98.94 99 ASP A O 1
ATOM 760 N N . ILE A 1 100 ? -4.578 -14.953 -2.289 1 98.88 100 ILE A N 1
ATOM 761 C CA . ILE A 1 100 ? -4.016 -14.07 -3.305 1 98.88 100 ILE A CA 1
ATOM 762 C C . ILE A 1 100 ? -3.404 -14.906 -4.43 1 98.88 100 ILE A C 1
ATOM 764 O O . ILE A 1 100 ? -2.611 -15.812 -4.176 1 98.88 100 ILE A O 1
ATOM 768 N N . PHE A 1 101 ? -3.838 -14.695 -5.633 1 98.88 101 PHE A N 1
ATOM 769 C CA . PHE A 1 101 ? -3.201 -15.242 -6.832 1 98.88 101 PHE A CA 1
ATOM 770 C C . PHE A 1 101 ? -2.439 -14.148 -7.578 1 98.88 101 PHE A C 1
ATOM 772 O O . PHE A 1 101 ? -3.016 -13.125 -7.949 1 98.88 101 PHE A O 1
ATOM 779 N N . CYS A 1 102 ? -1.224 -14.305 -7.781 1 98.44 102 CYS A N 1
ATOM 780 C CA . CYS A 1 102 ? -0.369 -13.328 -8.438 1 98.44 102 CYS A CA 1
ATOM 781 C C . CYS A 1 102 ? 0.508 -13.992 -9.492 1 98.44 102 CYS A C 1
ATOM 783 O O . CYS A 1 102 ? 1.047 -15.078 -9.266 1 98.44 102 CYS A O 1
ATOM 785 N N . THR A 1 103 ? 0.666 -13.375 -10.656 1 98.06 103 THR A N 1
ATOM 786 C CA . THR A 1 103 ? 1.491 -13.961 -11.711 1 98.06 103 THR A CA 1
ATOM 787 C C . THR A 1 103 ? 2.941 -14.086 -11.25 1 98.06 103 THR A C 1
ATOM 789 O O . THR A 1 103 ? 3.645 -15.016 -11.648 1 98.06 103 THR A O 1
ATOM 792 N N . THR A 1 104 ? 3.377 -13.148 -10.414 1 95.81 104 THR A N 1
ATOM 793 C CA . THR A 1 104 ? 4.754 -13.125 -9.93 1 95.81 104 THR A CA 1
ATOM 794 C C . THR A 1 104 ? 4.789 -13.094 -8.406 1 95.81 104 THR A C 1
ATOM 796 O O . THR A 1 104 ? 3.959 -12.438 -7.773 1 95.81 104 THR A O 1
ATOM 799 N N . GLN A 1 105 ? 5.754 -13.703 -7.812 1 95.5 105 GLN A N 1
ATOM 800 C CA . GLN A 1 105 ? 5.895 -13.695 -6.359 1 95.5 105 GLN A CA 1
ATOM 801 C C . GLN A 1 105 ? 5.941 -12.266 -5.82 1 95.5 105 GLN A C 1
ATOM 803 O O . GLN A 1 105 ? 6.703 -11.438 -6.32 1 95.5 105 GLN A O 1
ATOM 808 N N . PRO A 1 106 ? 5.172 -12 -4.805 1 95.5 106 PRO A N 1
ATOM 809 C CA . PRO A 1 106 ? 5.156 -10.648 -4.246 1 95.5 106 PRO A CA 1
ATOM 810 C C . PRO A 1 106 ? 6.52 -10.219 -3.711 1 95.5 106 PRO A C 1
ATOM 812 O O . PRO A 1 106 ? 7.23 -11.016 -3.1 1 95.5 106 PRO A O 1
ATOM 815 N N . CYS A 1 107 ? 6.922 -8.969 -3.945 1 94.31 107 CYS A N 1
ATOM 816 C CA . CYS A 1 107 ? 8.117 -8.406 -3.336 1 94.31 107 CYS A CA 1
ATOM 817 C C . CYS A 1 107 ? 7.918 -8.18 -1.843 1 94.31 107 CYS A C 1
ATOM 819 O O . CYS A 1 107 ? 6.816 -8.367 -1.325 1 94.31 107 CYS A O 1
ATOM 821 N N . ILE A 1 108 ? 8.906 -7.746 -1.197 1 94.5 108 ILE A N 1
ATOM 822 C CA . ILE A 1 108 ? 8.867 -7.605 0.255 1 94.5 108 ILE A CA 1
ATOM 823 C C . ILE A 1 108 ? 7.855 -6.535 0.644 1 94.5 108 ILE A C 1
ATOM 825 O O . ILE A 1 108 ? 7.141 -6.676 1.64 1 94.5 108 ILE A O 1
ATOM 829 N N . LEU A 1 109 ? 7.742 -5.469 -0.109 1 95.31 109 LEU A N 1
ATOM 830 C CA . LEU A 1 109 ? 6.793 -4.406 0.201 1 95.31 109 LEU A CA 1
ATOM 831 C C . LEU A 1 109 ? 5.359 -4.93 0.152 1 95.31 109 LEU A C 1
ATOM 833 O O . LEU A 1 109 ? 4.578 -4.703 1.08 1 95.31 109 LEU A O 1
ATOM 837 N N . CYS A 1 110 ? 5.086 -5.625 -0.866 1 97 110 CYS A N 1
ATOM 838 C CA . CYS A 1 110 ? 3.738 -6.152 -1.049 1 97 110 CYS A CA 1
ATOM 839 C C . CYS A 1 110 ? 3.451 -7.273 -0.059 1 97 110 CYS A C 1
ATOM 841 O O . CYS A 1 110 ? 2.324 -7.41 0.422 1 97 110 CYS A O 1
ATOM 843 N N . ALA A 1 111 ? 4.461 -8.086 0.173 1 96.75 111 ALA A N 1
ATOM 844 C CA . ALA A 1 111 ? 4.285 -9.148 1.154 1 96.75 111 ALA A CA 1
ATOM 845 C C . ALA A 1 111 ? 3.891 -8.586 2.516 1 96.75 111 ALA A C 1
ATOM 847 O O . ALA A 1 111 ? 2.965 -9.086 3.158 1 96.75 111 ALA A O 1
ATOM 848 N N . LYS A 1 112 ? 4.555 -7.559 2.93 1 97.31 112 LYS A N 1
ATOM 849 C CA . LYS A 1 112 ? 4.234 -6.918 4.203 1 97.31 112 LYS A CA 1
ATOM 850 C C . LYS A 1 112 ? 2.785 -6.441 4.23 1 97.31 112 LYS A C 1
ATOM 852 O O . LYS A 1 112 ? 2.078 -6.645 5.219 1 97.31 112 LYS A O 1
ATOM 857 N N . MET A 1 113 ? 2.387 -5.848 3.17 1 98.5 113 MET A N 1
ATOM 858 C CA . MET A 1 113 ? 1.028 -5.316 3.113 1 98.5 113 MET A CA 1
ATOM 859 C C . MET A 1 113 ? 0.002 -6.445 3.152 1 98.5 113 MET A C 1
ATOM 861 O O . MET A 1 113 ? -1.01 -6.348 3.85 1 98.5 113 MET A O 1
ATOM 865 N N . LEU A 1 114 ? 0.272 -7.492 2.41 1 98.56 114 LEU A N 1
ATOM 866 C CA . LEU A 1 114 ? -0.652 -8.617 2.367 1 98.56 114 LEU A CA 1
ATOM 867 C C . LEU A 1 114 ? -0.748 -9.297 3.732 1 98.56 114 LEU A C 1
ATOM 869 O O . LEU A 1 114 ? -1.823 -9.75 4.129 1 98.56 114 LEU A O 1
ATOM 873 N N . ILE A 1 115 ? 0.385 -9.398 4.406 1 98.56 115 ILE A N 1
ATOM 874 C CA . ILE A 1 115 ? 0.384 -9.93 5.766 1 98.56 115 ILE A CA 1
ATOM 875 C C . ILE A 1 115 ? -0.563 -9.109 6.641 1 98.56 115 ILE A C 1
ATOM 877 O O . ILE A 1 115 ? -1.418 -9.672 7.332 1 98.56 115 ILE A O 1
ATOM 881 N N . ASN A 1 116 ? -0.459 -7.781 6.547 1 98.69 116 ASN A N 1
ATOM 882 C CA . ASN A 1 116 ? -1.275 -6.918 7.391 1 98.69 116 ASN A CA 1
ATOM 883 C C . ASN A 1 116 ? -2.732 -6.906 6.938 1 98.69 116 ASN A C 1
ATOM 885 O O . ASN A 1 116 ? -3.619 -6.516 7.695 1 98.69 116 ASN A O 1
ATOM 889 N N . CYS A 1 117 ? -2.951 -7.301 5.723 1 98.75 117 CYS A N 1
ATOM 890 C CA . CYS A 1 117 ? -4.32 -7.492 5.258 1 98.75 117 CYS A CA 1
ATOM 891 C C . CYS A 1 117 ? -4.898 -8.797 5.793 1 98.75 117 CYS A C 1
ATOM 893 O O . CYS A 1 117 ? -6.074 -9.094 5.57 1 98.75 117 CYS A O 1
ATOM 895 N N . ARG A 1 118 ? -4.082 -9.625 6.391 1 98.44 118 ARG A N 1
ATOM 896 C CA . ARG A 1 118 ? -4.496 -10.891 6.996 1 98.44 118 ARG A CA 1
ATOM 897 C C . ARG A 1 118 ? -5.027 -11.852 5.938 1 98.44 118 ARG A C 1
ATOM 899 O O . ARG A 1 118 ? -6.074 -12.469 6.129 1 98.44 118 ARG A O 1
ATOM 906 N N . VAL A 1 119 ? -4.324 -11.93 4.836 1 98.69 119 VAL A N 1
ATOM 907 C CA . VAL A 1 119 ? -4.723 -12.859 3.785 1 98.69 119 VAL A CA 1
ATOM 908 C C . VAL A 1 119 ? -4.457 -14.297 4.238 1 98.69 119 VAL A C 1
ATOM 910 O O . VAL A 1 119 ? -3.643 -14.531 5.137 1 98.69 119 VAL A O 1
ATOM 913 N N . ARG A 1 120 ? -5.148 -15.172 3.641 1 98.75 120 ARG A N 1
ATOM 914 C CA . ARG A 1 120 ? -5.062 -16.562 4.062 1 98.75 120 ARG A CA 1
ATOM 915 C C . ARG A 1 120 ? -3.848 -17.25 3.447 1 98.75 120 ARG A C 1
ATOM 917 O O . ARG A 1 120 ? -3.107 -17.953 4.137 1 98.75 120 ARG A O 1
ATOM 924 N N . ALA A 1 121 ? -3.662 -17.078 2.131 1 98.69 121 ALA A N 1
ATOM 925 C CA . ALA A 1 121 ? -2.576 -17.719 1.398 1 98.69 121 ALA A CA 1
ATOM 926 C C . ALA A 1 121 ? -2.215 -16.938 0.143 1 98.69 121 ALA A C 1
ATOM 928 O O . ALA A 1 121 ? -3.002 -16.109 -0.329 1 98.69 121 ALA A O 1
ATOM 929 N N . ILE A 1 122 ? -0.972 -17.203 -0.337 1 98.31 122 ILE A N 1
ATOM 930 C CA . ILE A 1 122 ? -0.485 -16.547 -1.543 1 98.31 122 ILE A CA 1
ATOM 931 C C . ILE A 1 122 ? -0.03 -17.594 -2.557 1 98.31 122 ILE A C 1
ATOM 933 O O . ILE A 1 122 ? 0.791 -18.453 -2.24 1 98.31 122 ILE A O 1
ATOM 937 N N . PHE A 1 123 ? -0.585 -17.516 -3.752 1 98.38 123 PHE A N 1
ATOM 938 C CA . PHE A 1 123 ? -0.211 -18.375 -4.863 1 98.38 123 PHE A CA 1
ATOM 939 C C . PHE A 1 123 ? 0.396 -17.562 -6.004 1 98.38 123 PHE A C 1
ATOM 941 O O . PHE A 1 123 ? -0.095 -16.484 -6.328 1 98.38 123 PHE A O 1
ATOM 948 N N . PHE A 1 124 ? 1.496 -18.031 -6.559 1 97.56 124 PHE A N 1
ATOM 949 C CA . PHE A 1 124 ? 2.141 -17.312 -7.656 1 97.56 124 PHE A CA 1
ATOM 950 C C . PHE A 1 124 ? 2.68 -18.297 -8.695 1 97.56 124 PHE A C 1
ATOM 952 O O . PHE A 1 124 ? 2.783 -19.484 -8.43 1 97.56 124 PHE A O 1
ATOM 959 N N . ALA A 1 125 ? 2.977 -17.75 -9.875 1 96.81 125 ALA A N 1
ATOM 960 C CA . ALA A 1 125 ? 3.396 -18.625 -10.961 1 96.81 125 ALA A CA 1
ATOM 961 C C . ALA A 1 125 ? 4.863 -18.406 -11.32 1 96.81 125 ALA A C 1
ATOM 963 O O . ALA A 1 125 ? 5.551 -19.328 -11.758 1 96.81 125 ALA A O 1
ATOM 964 N N . GLU A 1 126 ? 5.32 -17.109 -11.219 1 93.81 126 GLU A N 1
ATOM 965 C CA . GLU A 1 126 ? 6.684 -16.75 -11.602 1 93.81 126 GLU A CA 1
ATOM 966 C C . GLU A 1 126 ? 7.398 -16.016 -10.469 1 93.81 126 GLU A C 1
ATOM 968 O O . GLU A 1 126 ? 6.754 -15.516 -9.547 1 93.81 126 GLU A O 1
ATOM 973 N N . GLY A 1 127 ? 8.625 -15.875 -10.797 1 80.62 127 GLY A N 1
ATOM 974 C CA . GLY A 1 127 ? 9.414 -15.023 -9.93 1 80.62 127 GLY A CA 1
ATOM 975 C C . GLY A 1 127 ? 10.359 -15.797 -9.031 1 80.62 127 GLY A C 1
ATOM 976 O O . GLY A 1 127 ? 10.242 -17.016 -8.898 1 80.62 127 GLY A O 1
ATOM 977 N N . TYR A 1 128 ? 11.539 -15.102 -8.703 1 63.91 128 TYR A N 1
ATOM 978 C CA . TYR A 1 128 ? 12.602 -15.664 -7.883 1 63.91 128 TYR A CA 1
ATOM 979 C C . TYR A 1 128 ? 12.406 -15.305 -6.414 1 63.91 128 TYR A C 1
ATOM 981 O O . TYR A 1 128 ? 11.82 -14.273 -6.098 1 63.91 128 TYR A O 1
ATOM 989 N N . PRO A 1 129 ? 12.758 -16.172 -5.637 1 61.88 129 PRO A N 1
ATOM 990 C CA . PRO A 1 129 ? 12.609 -16.078 -4.184 1 61.88 129 PRO A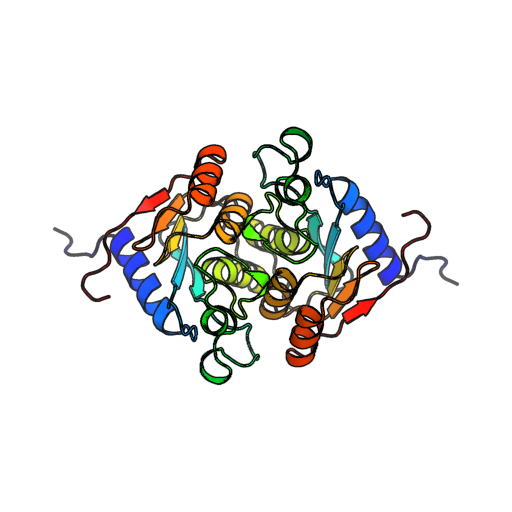 CA 1
ATOM 991 C C . PRO A 1 129 ? 13.25 -14.805 -3.617 1 61.88 129 PRO A C 1
ATOM 993 O O . PRO A 1 129 ? 14.414 -14.516 -3.902 1 61.88 129 PRO A O 1
ATOM 996 N N . ASP A 1 130 ? 12.555 -13.641 -3.396 1 78.62 130 ASP A N 1
ATOM 997 C CA . ASP A 1 130 ? 13.008 -12.594 -2.486 1 78.62 130 ASP A CA 1
ATOM 998 C C . ASP A 1 130 ? 13.102 -13.117 -1.054 1 78.62 130 ASP A C 1
ATOM 1000 O O . ASP A 1 130 ? 12.078 -13.391 -0.419 1 78.62 130 ASP A O 1
ATOM 1004 N N . GLU A 1 131 ? 14.391 -13.383 -0.676 1 85.94 131 GLU A N 1
ATOM 1005 C CA . GLU A 1 131 ? 14.617 -14.008 0.623 1 85.94 131 GLU A CA 1
ATOM 1006 C C . GLU A 1 131 ? 13.938 -13.219 1.741 1 85.94 131 GLU A C 1
ATOM 1008 O O . GLU A 1 131 ? 13.375 -13.805 2.664 1 85.94 131 GLU A O 1
ATOM 1013 N N . MET A 1 132 ? 13.992 -11.984 1.589 1 88.56 132 MET A N 1
ATOM 1014 C CA . MET A 1 132 ? 13.391 -11.156 2.631 1 88.56 132 MET A CA 1
ATOM 1015 C C . MET A 1 132 ? 11.875 -11.344 2.67 1 88.56 132 MET A C 1
ATOM 1017 O O . MET A 1 132 ? 11.281 -11.422 3.746 1 88.56 132 MET A O 1
ATOM 1021 N N . SER A 1 133 ? 11.266 -11.422 1.521 1 91.94 133 SER A N 1
ATOM 1022 C CA . SER A 1 133 ? 9.828 -11.648 1.43 1 91.94 133 SER A CA 1
ATOM 1023 C C . SER A 1 133 ? 9.438 -12.992 2.029 1 91.94 133 SER A C 1
ATOM 1025 O O . SER A 1 133 ? 8.484 -13.078 2.811 1 91.94 133 SER A O 1
ATOM 1027 N N . ARG A 1 134 ? 10.203 -13.984 1.706 1 92.31 134 ARG A N 1
ATOM 1028 C CA . ARG A 1 134 ? 9.93 -15.328 2.213 1 92.31 134 ARG A CA 1
ATOM 1029 C C . ARG A 1 134 ? 10.047 -15.375 3.732 1 92.31 134 ARG A C 1
ATOM 1031 O O . ARG A 1 134 ? 9.203 -15.969 4.406 1 92.31 134 ARG A O 1
ATOM 1038 N N . GLU A 1 135 ? 11.086 -14.844 4.211 1 93.62 135 GLU A N 1
ATOM 1039 C CA . GLU A 1 135 ? 11.312 -14.828 5.656 1 93.62 135 GLU A CA 1
ATOM 1040 C C . GLU A 1 135 ? 10.148 -14.156 6.383 1 93.62 135 GLU A C 1
ATOM 1042 O O . GLU A 1 135 ? 9.703 -14.641 7.426 1 93.62 135 GLU A O 1
ATOM 1047 N N . MET A 1 136 ? 9.695 -13.109 5.859 1 94.75 136 MET A N 1
ATOM 1048 C CA . MET A 1 136 ? 8.594 -12.383 6.484 1 94.75 136 MET A CA 1
ATOM 1049 C C . MET A 1 136 ? 7.309 -13.203 6.445 1 94.75 136 MET A C 1
ATOM 1051 O O . MET A 1 136 ? 6.574 -13.266 7.434 1 94.75 136 MET A O 1
ATOM 1055 N N . LEU A 1 137 ? 7.047 -13.766 5.289 1 96.12 137 LEU A N 1
ATOM 1056 C CA . LEU A 1 137 ? 5.859 -14.602 5.16 1 96.12 137 LEU A CA 1
ATOM 1057 C C . LEU A 1 137 ? 5.922 -15.789 6.117 1 96.12 137 LEU A C 1
ATOM 1059 O O . LEU A 1 137 ? 4.914 -16.156 6.719 1 96.12 137 LEU A O 1
ATOM 1063 N N . ASP A 1 138 ? 7.098 -16.391 6.227 1 96.88 138 ASP A N 1
ATOM 1064 C CA . ASP A 1 138 ? 7.293 -17.516 7.145 1 96.88 138 ASP A CA 1
ATOM 1065 C C . ASP A 1 138 ? 7.035 -17.078 8.586 1 96.88 138 ASP A C 1
ATOM 1067 O O . ASP A 1 138 ? 6.348 -17.781 9.336 1 96.88 138 ASP A O 1
ATOM 1071 N N . GLU A 1 139 ? 7.586 -15.961 8.953 1 97.38 139 GLU A N 1
ATOM 1072 C CA . GLU A 1 139 ? 7.367 -15.461 10.305 1 97.38 139 GLU A CA 1
ATOM 1073 C C . GLU A 1 139 ? 5.887 -15.219 10.57 1 97.38 139 GLU A C 1
ATOM 1075 O O . GLU A 1 139 ? 5.398 -15.469 11.68 1 97.38 139 GLU A O 1
ATOM 1080 N N . ALA A 1 140 ? 5.18 -14.727 9.555 1 97.81 140 ALA A N 1
ATOM 1081 C CA . ALA A 1 140 ? 3.758 -14.414 9.68 1 97.81 140 ALA A CA 1
ATOM 1082 C C . ALA A 1 140 ? 2.904 -15.672 9.578 1 97.81 140 ALA A C 1
ATOM 1084 O O . ALA A 1 140 ? 1.692 -15.625 9.797 1 97.81 140 ALA A O 1
ATOM 1085 N N . LYS A 1 141 ? 3.504 -16.781 9.172 1 98.12 141 LYS A N 1
ATOM 1086 C CA . LYS A 1 141 ? 2.842 -18.078 8.992 1 98.12 141 LYS A CA 1
ATOM 1087 C C . LYS A 1 141 ? 1.788 -18 7.895 1 98.12 141 LYS A C 1
ATOM 1089 O O . LYS A 1 141 ? 0.719 -18.609 8.008 1 98.12 141 LYS A O 1
ATOM 1094 N N . ILE A 1 142 ? 2.018 -17.234 6.914 1 97.75 142 ILE A N 1
ATOM 1095 C CA . ILE A 1 142 ? 1.184 -17.203 5.719 1 97.75 142 ILE A CA 1
ATOM 1096 C C . ILE A 1 142 ? 1.751 -18.156 4.668 1 97.75 142 ILE A C 1
ATOM 1098 O O . ILE A 1 142 ? 2.867 -17.969 4.184 1 97.75 142 ILE A O 1
ATOM 1102 N N . PRO A 1 143 ? 0.995 -19.172 4.348 1 97.88 143 PRO A N 1
ATOM 1103 C CA . PRO A 1 143 ? 1.494 -20.094 3.33 1 97.88 143 PRO A CA 1
ATOM 1104 C C . PRO A 1 143 ? 1.634 -19.438 1.955 1 97.88 143 PRO A C 1
ATOM 1106 O O . PRO A 1 143 ? 0.817 -18.594 1.583 1 97.88 143 PRO A O 1
ATOM 1109 N N . TYR A 1 144 ? 2.613 -19.781 1.231 1 96.25 144 TYR A N 1
ATOM 1110 C CA . TYR A 1 144 ? 2.82 -19.359 -0.149 1 96.25 144 TYR A CA 1
ATOM 1111 C C . TYR A 1 144 ? 3.35 -20.5 -0.997 1 96.25 144 TYR A C 1
ATOM 1113 O O . TYR A 1 144 ? 4.121 -21.328 -0.513 1 96.25 144 TYR A O 1
ATOM 1121 N N . SER A 1 145 ? 2.867 -20.609 -2.219 1 95.5 145 SER A N 1
ATOM 1122 C CA . SER A 1 145 ? 3.283 -21.719 -3.068 1 95.5 145 SER A CA 1
ATOM 1123 C C . SER A 1 145 ? 3.268 -21.328 -4.539 1 95.5 145 SER A C 1
ATOM 1125 O O . SER A 1 145 ? 2.484 -20.469 -4.949 1 95.5 145 SER A O 1
ATOM 1127 N N . ARG A 1 146 ? 4.105 -21.938 -5.25 1 95.69 146 ARG A N 1
ATOM 1128 C CA . ARG A 1 146 ? 4.18 -21.719 -6.691 1 95.69 146 ARG A CA 1
ATOM 1129 C C . ARG A 1 146 ? 3.219 -22.641 -7.438 1 95.69 146 ARG A C 1
ATOM 1131 O O . ARG A 1 146 ? 3.137 -23.844 -7.137 1 95.69 146 ARG A O 1
ATOM 1138 N N . LEU A 1 147 ? 2.436 -22.078 -8.312 1 96.62 147 LEU A N 1
ATOM 1139 C CA . LEU A 1 147 ? 1.585 -22.828 -9.227 1 96.62 147 LEU A CA 1
ATOM 1140 C C . LEU A 1 147 ? 2.197 -22.875 -10.625 1 96.62 147 LEU A C 1
ATOM 1142 O O . LEU A 1 147 ? 3.059 -22.062 -10.961 1 96.62 147 LEU A O 1
ATOM 1146 N N . GLU A 1 148 ? 1.745 -23.797 -11.367 1 93.38 148 GLU A N 1
ATOM 1147 C CA . GLU A 1 148 ? 2.182 -23.859 -12.758 1 93.38 148 GLU A CA 1
ATOM 1148 C C . GLU A 1 148 ? 1.603 -22.703 -13.57 1 93.38 148 GLU A C 1
ATOM 1150 O O . GLU A 1 148 ? 0.429 -22.359 -13.422 1 93.38 148 GLU A O 1
ATOM 1155 N N . LYS A 1 149 ? 2.482 -22.141 -14.352 1 93.12 149 LYS A N 1
ATOM 1156 C CA . LYS A 1 149 ? 1.982 -21.141 -15.281 1 93.12 149 LYS A CA 1
ATOM 1157 C C . LYS A 1 149 ? 0.974 -21.75 -16.25 1 93.12 149 LYS A C 1
ATOM 1159 O O . LYS A 1 149 ? 1.23 -22.797 -16.844 1 93.12 149 LYS A O 1
ATOM 1164 N N . PRO A 1 150 ? -0.135 -21.125 -16.406 1 91.19 150 PRO A N 1
ATOM 1165 C CA . PRO A 1 150 ? -1.113 -21.672 -17.344 1 91.19 150 PRO A CA 1
ATOM 1166 C C . PRO A 1 150 ? -0.571 -21.766 -18.781 1 91.19 150 PRO A C 1
ATOM 1168 O O . PRO A 1 150 ? 0.186 -20.891 -19.203 1 91.19 150 PRO A O 1
ATOM 1171 N N . ALA A 1 151 ? -0.973 -22.781 -19.469 1 83 151 ALA A N 1
ATOM 1172 C CA . ALA A 1 151 ? -0.462 -23.109 -20.797 1 83 151 ALA A CA 1
ATOM 1173 C C . ALA A 1 151 ? -0.765 -21.984 -21.797 1 83 151 ALA A C 1
ATOM 1175 O O . ALA A 1 151 ? 0.044 -21.688 -22.672 1 83 151 ALA A O 1
ATOM 1176 N N . ASP A 1 152 ? -1.845 -21.312 -21.641 1 79.38 152 ASP A N 1
ATOM 1177 C CA . ASP A 1 152 ? -2.281 -20.312 -22.609 1 79.38 152 ASP A CA 1
ATOM 1178 C C . ASP A 1 152 ? -1.818 -18.922 -22.188 1 79.38 152 ASP A C 1
ATOM 1180 O O . ASP A 1 152 ? -2.127 -17.938 -22.875 1 79.38 152 ASP A O 1
ATOM 1184 N N . ALA A 1 153 ? -0.94 -18.953 -21.234 1 74 153 ALA A N 1
ATOM 1185 C CA . ALA A 1 153 ? -0.484 -17.641 -20.75 1 74 153 ALA A CA 1
ATOM 1186 C C . ALA A 1 153 ? 0.865 -17.281 -21.359 1 74 153 ALA A C 1
ATOM 1188 O O . ALA A 1 153 ? 1.683 -18.156 -21.656 1 74 153 ALA A O 1
ATOM 1189 N N . MET B 1 1 ? -18.547 32.469 20.594 1 50.28 1 MET B N 1
ATOM 1190 C CA . MET B 1 1 ? -17.547 31.953 19.672 1 50.28 1 MET B CA 1
ATOM 1191 C C . MET B 1 1 ? -17.25 30.484 19.984 1 50.28 1 MET B C 1
ATOM 1193 O O . MET B 1 1 ? -16.938 30.141 21.125 1 50.28 1 MET B O 1
ATOM 1197 N N . ASP B 1 2 ? -17.938 29.641 19.234 1 63.28 2 ASP B N 1
ATOM 1198 C CA . ASP B 1 2 ? -17.859 28.234 19.641 1 63.28 2 ASP B CA 1
ATOM 1199 C C . ASP B 1 2 ? -16.406 27.812 19.87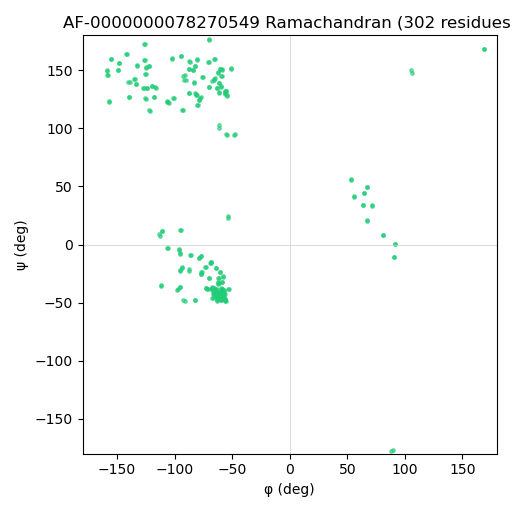5 1 63.28 2 ASP B C 1
ATOM 1201 O O . ASP B 1 2 ? -15.531 28.094 19.047 1 63.28 2 ASP B O 1
ATOM 1205 N N . ASN B 1 3 ? -15.898 27.844 20.984 1 83.62 3 ASN B N 1
ATOM 1206 C CA . ASN B 1 3 ? -14.594 27.547 21.562 1 83.62 3 ASN B CA 1
ATOM 1207 C C . ASN B 1 3 ? -14.117 26.141 21.203 1 83.62 3 ASN B C 1
ATOM 1209 O O . ASN B 1 3 ? -13.328 25.547 21.938 1 83.62 3 ASN B O 1
ATOM 1213 N N . ARG B 1 4 ? -14.734 25.75 20.031 1 91.06 4 ARG B N 1
ATOM 1214 C CA . ARG B 1 4 ? -14.352 24.391 19.688 1 91.06 4 ARG B CA 1
ATOM 1215 C C . ARG B 1 4 ? -13.125 24.375 18.781 1 91.06 4 ARG B C 1
ATOM 1217 O O . ARG B 1 4 ? -12.93 25.281 17.969 1 91.06 4 ARG B O 1
ATOM 1224 N N . ILE B 1 5 ? -12.266 23.422 19.016 1 92.19 5 ILE B N 1
ATOM 1225 C CA . ILE B 1 5 ? -11.094 23.219 18.172 1 92.19 5 ILE B CA 1
ATOM 1226 C C . ILE B 1 5 ? -11.539 23.031 16.719 1 92.19 5 ILE B C 1
ATOM 1228 O O . ILE B 1 5 ? -12.5 22.312 16.438 1 92.19 5 ILE B O 1
ATOM 1232 N N . PRO B 1 6 ? -10.93 23.734 15.828 1 95.12 6 PRO B N 1
ATOM 1233 C CA . PRO B 1 6 ? -11.266 23.578 14.414 1 95.12 6 PRO B CA 1
ATOM 1234 C C . PRO B 1 6 ? -11.023 22.156 13.914 1 95.12 6 PRO B C 1
ATOM 1236 O O . PRO B 1 6 ? -10.109 21.469 14.391 1 95.12 6 PRO B O 1
ATOM 1239 N N . TRP B 1 7 ? -11.758 21.641 12.914 1 96.62 7 TRP B N 1
ATOM 1240 C CA . TRP B 1 7 ? -11.758 20.266 12.43 1 96.62 7 TRP B CA 1
ATOM 1241 C C . TRP B 1 7 ? -10.352 19.844 12.016 1 96.62 7 TRP B C 1
ATOM 1243 O O . TRP B 1 7 ? -9.883 18.766 12.398 1 96.62 7 TRP B O 1
ATOM 1253 N N . PRO B 1 8 ? -9.594 20.656 11.219 1 97 8 PRO B N 1
ATOM 1254 C CA . PRO B 1 8 ? -8.266 20.203 10.797 1 97 8 PRO B CA 1
ATOM 1255 C C . PRO B 1 8 ? -7.324 19.969 11.977 1 97 8 PRO B C 1
ATOM 1257 O O . PRO B 1 8 ? -6.574 18.984 11.984 1 97 8 PRO B O 1
ATOM 1260 N N . GLU B 1 9 ? -7.402 20.875 12.898 1 96.5 9 GLU B N 1
ATOM 1261 C CA . GLU B 1 9 ? -6.59 20.719 14.102 1 96.5 9 GLU B CA 1
ATOM 1262 C C . GLU B 1 9 ? -7.02 19.484 14.898 1 96.5 9 GLU B C 1
ATOM 1264 O O . GLU B 1 9 ? -6.176 18.75 15.422 1 96.5 9 GLU B O 1
ATOM 1269 N N . TYR B 1 10 ? -8.367 19.312 15 1 97.69 10 TYR B N 1
ATOM 1270 C CA . TYR B 1 10 ? -8.93 18.141 15.688 1 97.69 10 TYR B CA 1
ATOM 1271 C C . TYR B 1 10 ? -8.398 16.844 15.086 1 97.69 10 TYR B C 1
ATOM 1273 O O . TYR B 1 10 ? -7.84 16.016 15.797 1 97.69 10 TYR B O 1
ATOM 1281 N N . PHE B 1 11 ? -8.391 16.625 13.781 1 98.69 11 PHE B N 1
ATOM 1282 C CA . PHE B 1 11 ? -7.988 15.398 13.102 1 98.69 11 PHE B CA 1
ATOM 1283 C C . PHE B 1 11 ? -6.473 15.227 13.148 1 98.69 11 PHE B C 1
ATOM 1285 O O . PHE B 1 11 ? -5.977 14.109 13.32 1 98.69 11 PHE B O 1
ATOM 1292 N N . MET B 1 12 ? -5.691 16.312 13.031 1 98.56 12 MET B N 1
ATOM 1293 C CA . MET B 1 12 ? -4.238 16.203 13.094 1 98.56 12 MET B CA 1
ATOM 1294 C C . MET B 1 12 ? -3.783 15.797 14.492 1 98.56 12 MET B C 1
ATOM 1296 O O . MET B 1 12 ? -2.84 15.016 14.633 1 98.56 12 MET B O 1
ATOM 1300 N N . SER B 1 13 ? -4.516 16.344 15.508 1 98.5 13 SER B N 1
ATOM 1301 C CA . SER B 1 13 ? -4.207 15.938 16.875 1 98.5 13 SER B CA 1
ATOM 1302 C C . SER B 1 13 ? -4.434 14.445 17.062 1 98.5 13 SER B C 1
ATOM 1304 O O . SER B 1 13 ? -3.625 13.766 17.703 1 98.5 13 SER B O 1
ATOM 1306 N N . ILE B 1 14 ? -5.465 13.953 16.547 1 98.62 14 ILE B N 1
ATOM 1307 C CA . ILE B 1 14 ? -5.742 12.523 16.641 1 98.62 14 ILE B CA 1
ATOM 1308 C C . ILE B 1 14 ? -4.664 11.734 15.898 1 98.62 14 ILE B C 1
ATOM 1310 O O . ILE B 1 14 ? -4.207 10.695 16.375 1 98.62 14 ILE B O 1
ATOM 1314 N N . ALA B 1 15 ? -4.215 12.203 14.711 1 98.75 15 ALA B N 1
ATOM 1315 C CA . ALA B 1 15 ? -3.152 11.531 13.969 1 98.75 15 ALA B CA 1
ATOM 1316 C C . ALA B 1 15 ? -1.887 11.406 14.812 1 98.75 15 ALA B C 1
ATOM 1318 O O . ALA B 1 15 ? -1.229 10.359 14.805 1 98.75 15 ALA B O 1
ATOM 1319 N N . TYR B 1 16 ? -1.587 12.445 15.562 1 98.56 16 TYR B N 1
ATOM 1320 C CA . TYR B 1 16 ? -0.412 12.398 16.422 1 98.56 16 TYR B CA 1
ATOM 1321 C C . TYR B 1 16 ? -0.595 11.391 17.547 1 98.56 16 TYR B C 1
ATOM 1323 O O . TYR B 1 16 ? 0.358 10.719 17.953 1 98.56 16 TYR B O 1
ATOM 1331 N N . LEU B 1 17 ? -1.787 11.305 18.094 1 98.62 17 LEU B N 1
ATOM 1332 C CA . LEU B 1 17 ? -2.051 10.297 19.109 1 98.62 17 LEU B CA 1
ATOM 1333 C C . LEU B 1 17 ? -1.91 8.891 18.531 1 98.62 17 LEU B C 1
ATOM 1335 O O . LEU B 1 17 ? -1.308 8.016 19.156 1 98.62 17 LEU B O 1
ATOM 1339 N N . VAL B 1 18 ? -2.41 8.695 17.359 1 98.69 18 VAL B N 1
ATOM 1340 C CA . VAL B 1 18 ? -2.303 7.414 16.656 1 98.69 18 VAL B CA 1
ATOM 1341 C C . VAL B 1 18 ? -0.832 7.051 16.469 1 98.69 18 VAL B C 1
ATOM 1343 O O . VAL B 1 18 ? -0.441 5.898 16.672 1 98.69 18 VAL B O 1
ATOM 1346 N N . ALA B 1 19 ? -0.023 7.98 16.172 1 98.38 19 ALA B N 1
ATOM 1347 C CA . ALA B 1 19 ? 1.401 7.781 15.93 1 98.38 19 ALA B CA 1
ATOM 1348 C C . ALA B 1 19 ? 2.102 7.211 17.156 1 98.38 19 ALA B C 1
ATOM 1350 O O . ALA B 1 19 ? 3.16 6.59 17.047 1 98.38 19 ALA B O 1
ATOM 1351 N N . GLU B 1 20 ? 1.547 7.41 18.312 1 97.69 20 GLU B N 1
ATOM 1352 C CA . GLU B 1 20 ? 2.184 7.008 19.562 1 97.69 20 GLU B CA 1
ATOM 1353 C C . GLU B 1 20 ? 2.24 5.488 19.688 1 97.69 20 GLU B C 1
ATOM 1355 O O . GLU B 1 20 ? 2.988 4.953 20.516 1 97.69 20 GLU B O 1
ATOM 1360 N N . ARG B 1 21 ? 1.482 4.848 18.906 1 97.31 21 ARG B N 1
ATOM 1361 C CA . ARG B 1 21 ? 1.479 3.389 18.953 1 97.31 21 ARG B CA 1
ATOM 1362 C C . ARG B 1 21 ? 2.578 2.809 18.062 1 97.31 21 ARG B C 1
ATOM 1364 O O . ARG B 1 21 ? 2.84 1.604 18.109 1 97.31 21 ARG B O 1
ATOM 1371 N N . SER B 1 22 ? 3.223 3.623 17.281 1 97.12 22 SER B N 1
ATOM 1372 C CA . SER B 1 22 ? 4.262 3.158 16.359 1 97.12 22 SER B CA 1
ATOM 1373 C C . SER B 1 22 ? 5.43 2.535 17.125 1 97.12 22 SER B C 1
ATOM 1375 O O . SER B 1 22 ? 5.781 2.994 18.219 1 97.12 22 SER B O 1
ATOM 1377 N N . THR B 1 23 ? 6.059 1.566 16.531 1 93.31 23 THR B N 1
ATOM 1378 C CA . THR B 1 23 ? 7.238 0.935 17.109 1 93.31 23 THR B CA 1
ATOM 1379 C C . THR B 1 23 ? 8.477 1.237 16.281 1 93.31 23 THR B C 1
ATOM 1381 O O . THR B 1 23 ? 9.508 0.578 16.438 1 93.31 23 THR B O 1
ATOM 1384 N N . CYS B 1 24 ? 8.297 2.07 15.375 1 93.5 24 CYS B N 1
ATOM 1385 C CA . CYS B 1 24 ? 9.438 2.488 14.562 1 93.5 24 CYS B CA 1
ATOM 1386 C C . CYS B 1 24 ? 10.453 3.26 15.398 1 93.5 24 CYS B C 1
ATOM 1388 O O . CYS B 1 24 ? 10.078 4.133 16.188 1 93.5 24 CYS B O 1
ATOM 1390 N N . LEU B 1 25 ? 11.695 3.039 15.148 1 91.69 25 LEU B N 1
ATOM 1391 C CA . LEU B 1 25 ? 12.773 3.654 15.906 1 91.69 25 LEU B CA 1
ATOM 1392 C C . LEU B 1 25 ? 13.148 5.012 15.328 1 91.69 25 LEU B C 1
ATOM 1394 O O . LEU B 1 25 ? 13.719 5.855 16.016 1 91.69 25 LEU B O 1
ATOM 1398 N N . ARG B 1 26 ? 12.852 5.207 14.133 1 88.88 26 ARG B N 1
ATOM 1399 C CA . ARG B 1 26 ? 13.32 6.402 13.438 1 88.88 26 ARG B CA 1
ATOM 1400 C C . ARG B 1 26 ? 12.305 7.539 13.555 1 88.88 26 ARG B C 1
ATOM 1402 O O . ARG B 1 26 ? 12.68 8.688 13.797 1 88.88 26 ARG B O 1
ATOM 1409 N N . ARG B 1 27 ? 11.047 7.211 13.273 1 91.19 27 ARG B N 1
ATOM 1410 C CA . ARG B 1 27 ? 10.031 8.258 13.25 1 91.19 27 ARG B CA 1
ATOM 1411 C C . ARG B 1 27 ? 8.641 7.668 13.477 1 91.19 27 ARG B C 1
ATOM 1413 O O . ARG B 1 27 ? 8.188 6.812 12.711 1 91.19 27 ARG B O 1
ATOM 1420 N N . LYS B 1 28 ? 7.992 8.18 14.484 1 95.88 28 LYS B N 1
ATOM 1421 C CA . LYS B 1 28 ? 6.602 7.785 14.703 1 95.88 28 LYS B CA 1
ATOM 1422 C C . LYS B 1 28 ? 5.664 8.562 13.781 1 95.88 28 LYS B C 1
ATOM 1424 O O . LYS B 1 28 ? 5.602 9.789 13.844 1 95.88 28 LYS B O 1
ATOM 1429 N N . VAL B 1 29 ? 4.953 7.871 12.969 1 97.31 29 VAL B N 1
ATOM 1430 C CA . VAL B 1 29 ? 4.055 8.5 12.008 1 97.31 29 VAL B CA 1
ATOM 1431 C C . VAL B 1 29 ? 2.637 7.961 12.195 1 97.31 29 VAL B C 1
ATOM 1433 O O . VAL B 1 29 ? 2.443 6.758 12.375 1 97.31 29 VAL B O 1
ATOM 1436 N N . GLY B 1 30 ? 1.682 8.82 12.203 1 98.56 30 GLY B N 1
ATOM 1437 C CA . GLY B 1 30 ? 0.266 8.492 12.227 1 98.56 30 GLY B CA 1
ATOM 1438 C C . GLY B 1 30 ? -0.516 9.117 11.086 1 98.56 30 GLY B C 1
ATOM 1439 O O . GLY B 1 30 ? -0.126 10.164 10.562 1 98.56 30 GLY B O 1
ATOM 1440 N N . ALA B 1 31 ? -1.63 8.453 10.688 1 98.88 31 ALA B N 1
ATOM 1441 C CA . ALA B 1 31 ? -2.459 8.961 9.594 1 98.88 31 ALA B CA 1
ATOM 1442 C C . ALA B 1 31 ? -3.924 8.594 9.805 1 98.88 31 ALA B C 1
ATOM 1444 O O . ALA B 1 31 ? -4.234 7.617 10.492 1 98.88 31 ALA B O 1
ATOM 1445 N N . LEU B 1 32 ? -4.801 9.383 9.188 1 98.94 32 LEU B N 1
ATOM 1446 C CA . LEU B 1 32 ? -6.25 9.195 9.195 1 98.94 32 LEU B CA 1
ATOM 1447 C C . LEU B 1 32 ? -6.832 9.367 7.801 1 98.94 32 LEU B C 1
ATOM 1449 O O . LEU B 1 32 ? -6.398 10.25 7.047 1 98.94 32 LEU B O 1
ATOM 1453 N N . ALA B 1 33 ? -7.789 8.586 7.488 1 98.94 33 ALA B N 1
ATOM 1454 C CA . ALA B 1 33 ? -8.719 8.914 6.41 1 98.94 33 ALA B CA 1
ATOM 1455 C C . ALA B 1 33 ? -10.031 9.461 6.969 1 98.94 33 ALA B C 1
ATOM 1457 O O . ALA B 1 33 ? -10.68 8.812 7.801 1 98.94 33 ALA B O 1
ATOM 1458 N N . VAL B 1 34 ? -10.43 10.648 6.48 1 98.94 34 VAL B N 1
ATOM 1459 C CA . VAL B 1 34 ? -11.602 11.32 7.031 1 98.94 34 VAL B CA 1
ATOM 1460 C C . VAL B 1 34 ? -12.562 11.688 5.902 1 98.94 34 VAL B C 1
ATOM 1462 O O . VAL B 1 34 ? -12.148 12.195 4.859 1 98.94 34 VAL B O 1
ATOM 1465 N N . LYS B 1 35 ? -13.773 11.445 6.066 1 98.62 35 LYS B N 1
ATOM 1466 C CA . LYS B 1 35 ? -14.828 11.852 5.141 1 98.62 35 LYS B CA 1
ATOM 1467 C C . LYS B 1 35 ? -16.062 12.344 5.891 1 98.62 35 LYS B C 1
ATOM 1469 O O . LYS B 1 35 ? -16.516 11.703 6.844 1 98.62 35 LYS B O 1
ATOM 1474 N N . ASP B 1 36 ? -16.516 13.508 5.566 1 97.81 36 ASP B N 1
ATOM 1475 C CA . ASP B 1 36 ? -17.688 14.094 6.195 1 97.81 36 ASP B CA 1
ATOM 1476 C C . ASP B 1 36 ? -17.531 14.164 7.711 1 97.81 36 ASP B C 1
ATOM 1478 O O . ASP B 1 36 ? -18.422 13.75 8.453 1 97.81 36 ASP B O 1
ATOM 1482 N N . LYS B 1 37 ? -16.359 14.531 8.078 1 97.94 37 LYS B N 1
ATOM 1483 C CA . LYS B 1 37 ? -16 14.773 9.477 1 97.94 37 LYS B CA 1
ATOM 1484 C C . LYS B 1 37 ? -16.031 13.484 10.281 1 97.94 37 LYS B C 1
ATOM 1486 O O . LYS B 1 37 ? -16.156 13.516 11.508 1 97.94 37 LYS B O 1
ATOM 1491 N N . ARG B 1 38 ? -15.93 12.359 9.602 1 98.44 38 ARG B N 1
ATOM 1492 C CA . ARG B 1 38 ? -15.844 11.055 10.25 1 98.44 38 ARG B CA 1
ATOM 1493 C C . ARG B 1 38 ? -14.547 10.344 9.891 1 98.44 38 ARG B C 1
ATOM 1495 O O . ARG B 1 38 ? -14.156 10.32 8.719 1 98.44 38 ARG B O 1
ATOM 1502 N N . ILE B 1 39 ? -13.984 9.789 10.898 1 98.88 39 ILE B N 1
ATOM 1503 C CA . ILE B 1 39 ? -12.781 9 10.664 1 98.88 39 ILE B CA 1
ATOM 1504 C C . ILE B 1 39 ? -13.164 7.621 10.125 1 98.88 39 ILE B C 1
ATOM 1506 O O . ILE B 1 39 ? -13.938 6.895 10.75 1 98.88 39 ILE B O 1
ATOM 1510 N N . LEU B 1 40 ? -12.633 7.277 9 1 98.88 40 LEU B N 1
ATOM 1511 C CA . LEU B 1 40 ? -12.953 6.012 8.344 1 98.88 40 LEU B CA 1
ATOM 1512 C C . LEU B 1 40 ? -11.922 4.945 8.703 1 98.88 40 LEU B C 1
ATOM 1514 O O . LEU B 1 40 ? -12.258 3.764 8.82 1 98.88 40 LEU B O 1
ATOM 1518 N N . ALA B 1 41 ? -10.664 5.348 8.828 1 98.88 41 ALA B N 1
ATOM 1519 C CA . ALA B 1 41 ? -9.539 4.449 9.078 1 98.88 41 ALA B CA 1
ATOM 1520 C C . ALA B 1 41 ? -8.352 5.203 9.672 1 98.88 41 ALA B C 1
ATOM 1522 O O . ALA B 1 41 ? -8.195 6.406 9.445 1 98.88 41 ALA B O 1
ATOM 1523 N N . THR B 1 42 ? -7.598 4.559 10.461 1 98.88 42 THR B N 1
ATOM 1524 C CA . THR B 1 42 ? -6.371 5.094 11.047 1 98.88 42 THR B CA 1
ATOM 1525 C C . THR B 1 42 ? -5.191 4.172 10.766 1 98.88 42 THR B C 1
ATOM 1527 O O . THR B 1 42 ? -5.379 2.998 10.438 1 98.88 42 THR B O 1
ATOM 1530 N N . GLY B 1 43 ? -4.035 4.727 10.852 1 98.69 43 GLY B N 1
ATOM 1531 C CA . GLY B 1 43 ? -2.826 3.939 10.68 1 98.69 43 GLY B CA 1
ATOM 1532 C C . GLY B 1 43 ? -1.603 4.582 11.305 1 98.69 43 GLY B C 1
ATOM 1533 O O . GLY B 1 43 ? -1.495 5.809 11.352 1 98.69 43 GLY B O 1
ATOM 1534 N N . TYR B 1 44 ? -0.777 3.779 11.773 1 98.62 44 TYR B N 1
ATOM 1535 C CA . TYR B 1 44 ? 0.55 4.184 12.227 1 98.62 44 TYR B CA 1
ATOM 1536 C C . TYR B 1 44 ? 1.62 3.244 11.68 1 98.62 44 TYR B C 1
ATOM 1538 O O . TYR B 1 44 ? 1.327 2.102 11.32 1 98.62 44 TYR B O 1
ATOM 1546 N N . ASN B 1 45 ? 2.811 3.76 11.562 1 97.75 45 ASN B N 1
ATOM 1547 C CA . ASN B 1 45 ? 3.875 2.936 11 1 97.75 45 ASN B CA 1
ATOM 1548 C C . ASN B 1 45 ? 4.379 1.904 12.008 1 97.75 45 ASN B C 1
ATOM 1550 O O . ASN B 1 45 ? 4.402 2.168 13.211 1 97.75 45 ASN B O 1
ATOM 1554 N N . GLY B 1 46 ? 4.723 0.745 11.508 1 96.81 46 GLY B N 1
ATOM 1555 C CA . GLY B 1 46 ? 5.223 -0.357 12.312 1 96.81 46 GLY B CA 1
ATOM 1556 C C . GLY B 1 46 ? 5.285 -1.67 11.555 1 96.81 46 GLY B C 1
ATOM 1557 O O . GLY B 1 46 ? 4.762 -1.776 10.445 1 96.81 46 GLY B O 1
ATOM 1558 N N . ALA B 1 47 ? 5.949 -2.596 12.195 1 96.19 47 ALA B N 1
ATOM 1559 C CA . ALA B 1 47 ? 6.02 -3.924 11.594 1 96.19 47 ALA B CA 1
ATOM 1560 C C . ALA B 1 47 ? 4.625 -4.508 11.383 1 96.19 47 ALA B C 1
ATOM 1562 O O . ALA B 1 47 ? 3.689 -4.172 12.117 1 96.19 47 ALA B O 1
ATOM 1563 N N . PRO B 1 48 ? 4.5 -5.371 10.328 1 96.69 48 PRO B N 1
ATOM 1564 C CA . PRO B 1 48 ? 3.207 -6.043 10.195 1 96.69 48 PRO B CA 1
ATOM 1565 C C . PRO B 1 48 ? 2.75 -6.715 11.484 1 96.69 48 PRO B C 1
ATOM 1567 O O . PRO B 1 48 ? 3.582 -7.102 12.312 1 96.69 48 PRO B O 1
ATOM 1570 N N . ALA B 1 49 ? 1.436 -6.801 11.625 1 92.88 49 ALA B N 1
ATOM 1571 C CA . ALA B 1 49 ? 0.844 -7.387 12.82 1 92.88 49 ALA B CA 1
ATOM 1572 C C . ALA B 1 49 ? 1.395 -8.789 13.078 1 92.88 49 ALA B C 1
ATOM 1574 O O . ALA B 1 49 ? 1.455 -9.609 12.164 1 92.88 49 ALA B O 1
ATOM 1575 N N . GLY B 1 50 ? 1.876 -9.016 14.312 1 93.12 50 GLY B N 1
ATOM 1576 C CA . GLY B 1 50 ? 2.336 -10.336 14.719 1 93.12 50 GLY B CA 1
ATOM 1577 C C . GLY B 1 50 ? 3.816 -10.555 14.461 1 93.12 50 GLY B C 1
ATOM 1578 O O . GLY B 1 50 ? 4.375 -11.578 14.859 1 93.12 50 GLY B O 1
ATOM 1579 N N . LEU B 1 51 ? 4.43 -9.711 13.758 1 96.38 51 LEU B N 1
ATOM 1580 C CA . LEU B 1 51 ? 5.852 -9.859 13.469 1 96.38 51 LEU B CA 1
ATOM 1581 C C . LEU B 1 51 ? 6.695 -9.078 14.477 1 96.38 51 LEU B C 1
ATOM 1583 O O . LEU B 1 51 ? 6.188 -8.188 15.156 1 96.38 51 LEU B O 1
ATOM 1587 N N . THR B 1 52 ? 7.934 -9.445 14.516 1 95.38 52 THR B N 1
ATOM 1588 C CA . THR B 1 52 ? 8.844 -8.781 15.445 1 95.38 52 THR B CA 1
ATOM 1589 C C . THR B 1 52 ? 8.984 -7.301 15.094 1 95.38 52 THR B C 1
ATOM 1591 O O . THR B 1 52 ? 9.117 -6.941 13.922 1 95.38 52 THR B O 1
ATOM 1594 N N . HIS B 1 53 ? 8.914 -6.504 16.062 1 94.81 53 HIS B N 1
ATOM 1595 C CA . HIS B 1 53 ? 8.953 -5.055 15.875 1 94.81 53 HIS B CA 1
ATOM 1596 C C . HIS B 1 53 ? 10.391 -4.543 15.844 1 94.81 53 HIS B C 1
ATOM 1598 O O . HIS B 1 53 ? 11.297 -5.188 16.375 1 94.81 53 HIS B O 1
ATOM 1604 N N . CYS B 1 54 ? 10.523 -3.406 15.234 1 93.12 54 CYS B N 1
ATOM 1605 C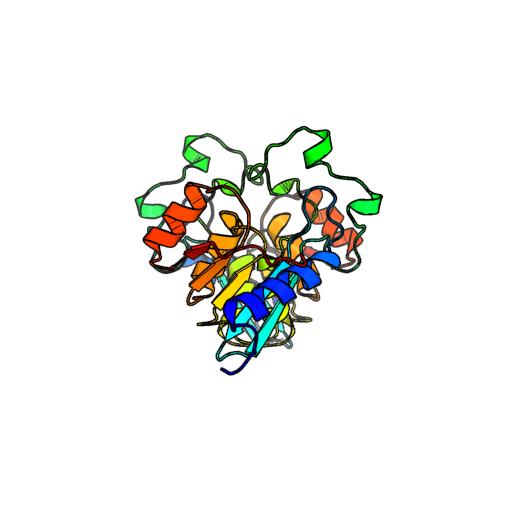 CA . C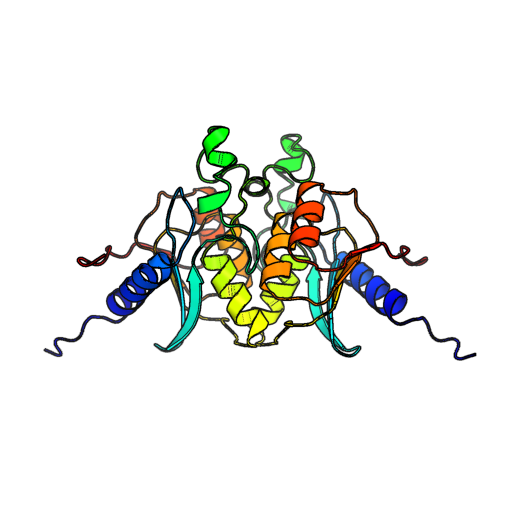YS B 1 54 ? 11.844 -2.799 15.117 1 93.12 54 CYS B CA 1
ATOM 1606 C C . CYS B 1 54 ? 12.43 -2.49 16.5 1 93.12 54 CYS B C 1
ATOM 1608 O O . CYS B 1 54 ? 13.648 -2.531 16.688 1 93.12 54 CYS B O 1
ATOM 1610 N N . LEU B 1 55 ? 11.578 -2.24 17.453 1 91.31 55 LEU B N 1
ATOM 1611 C CA . LEU B 1 55 ? 12.031 -1.964 18.812 1 91.31 55 LEU B CA 1
ATOM 1612 C C . LEU B 1 55 ? 12.852 -3.125 19.359 1 91.31 55 LEU B C 1
ATOM 1614 O O . LEU B 1 55 ? 13.758 -2.92 20.172 1 91.31 55 LEU B O 1
ATOM 1618 N N . GLU B 1 56 ? 12.586 -4.285 18.875 1 92.62 56 GLU B N 1
ATOM 1619 C CA . GLU B 1 56 ? 13.242 -5.5 19.344 1 92.62 56 GLU B CA 1
ATOM 1620 C C . GLU B 1 56 ? 14.406 -5.891 18.438 1 92.62 56 GLU B C 1
ATOM 1622 O O . GLU B 1 56 ? 15.461 -6.293 18.922 1 92.62 56 GLU B O 1
ATOM 1627 N N . LEU B 1 57 ? 14.273 -5.738 17.203 1 93.12 57 LEU B N 1
ATOM 1628 C CA . LEU B 1 57 ? 15.211 -6.27 16.219 1 93.12 57 LEU B CA 1
ATOM 1629 C C . LEU B 1 57 ? 16.234 -5.211 15.82 1 93.12 57 LEU B C 1
ATOM 1631 O O . LEU B 1 57 ? 17.312 -5.539 15.305 1 93.12 57 LEU B O 1
ATOM 1635 N N . GLY B 1 58 ? 15.828 -3.918 16.031 1 93.19 58 GLY B N 1
ATOM 1636 C CA . GLY B 1 58 ? 16.609 -2.824 15.469 1 93.19 58 GLY B CA 1
ATOM 1637 C C . GLY B 1 58 ? 16.156 -2.449 14.062 1 93.19 58 GLY B C 1
ATOM 1638 O O . GLY B 1 58 ? 15.172 -2.982 13.555 1 93.19 58 GLY B O 1
ATOM 1639 N N . CYS B 1 59 ? 16.891 -1.456 13.422 1 93 59 CYS B N 1
ATOM 1640 C CA . CYS B 1 59 ? 16.547 -0.942 12.102 1 93 59 CYS B CA 1
ATOM 1641 C C . CYS B 1 59 ? 17.719 -1.124 11.141 1 93 59 CYS B C 1
ATOM 1643 O O . CYS B 1 59 ? 18.766 -0.493 11.297 1 93 59 CYS B O 1
ATOM 1645 N N . LEU B 1 60 ? 17.453 -1.969 10.125 1 91.69 60 LEU B N 1
ATOM 1646 C CA . LEU B 1 60 ? 18.5 -2.252 9.141 1 91.69 60 LEU B CA 1
ATOM 1647 C C . LEU B 1 60 ? 18.891 -0.989 8.383 1 91.69 60 LEU B C 1
ATOM 1649 O O . LEU B 1 60 ? 20.062 -0.77 8.094 1 91.69 60 LEU B O 1
ATOM 1653 N N . ARG B 1 61 ? 17.938 -0.191 8.086 1 91.69 61 ARG B N 1
ATOM 1654 C CA . ARG B 1 61 ? 18.234 1.039 7.355 1 91.69 61 ARG B CA 1
ATOM 1655 C C . ARG B 1 61 ? 19.094 1.979 8.188 1 91.69 61 ARG B C 1
ATOM 1657 O O . ARG B 1 61 ? 19.984 2.643 7.656 1 91.69 61 ARG B O 1
ATOM 1664 N N . GLU B 1 62 ? 18.75 2.076 9.383 1 91.5 62 GLU B N 1
ATOM 1665 C CA . GLU B 1 62 ? 19.578 2.889 10.273 1 91.5 62 GLU B CA 1
ATOM 1666 C C . GLU B 1 62 ? 20.984 2.338 10.375 1 91.5 62 GLU B C 1
ATOM 1668 O O . GLU B 1 62 ? 21.969 3.094 10.297 1 91.5 62 GLU B O 1
ATOM 1673 N N . LYS B 1 63 ? 21.172 1.069 10.555 1 93.62 63 LYS B N 1
ATOM 1674 C CA . LYS B 1 63 ? 22.469 0.405 10.688 1 93.62 63 LYS B CA 1
ATOM 1675 C C . LYS B 1 63 ? 23.328 0.634 9.445 1 93.62 63 LYS B C 1
ATOM 1677 O O . LYS B 1 63 ? 24.547 0.78 9.547 1 93.62 63 LYS B O 1
ATOM 1682 N N . LEU B 1 64 ? 22.672 0.734 8.336 1 94.69 64 LEU B N 1
ATOM 1683 C CA . LEU B 1 64 ? 23.406 0.852 7.078 1 94.69 64 LEU B CA 1
ATOM 1684 C C . LEU B 1 64 ? 23.531 2.312 6.66 1 94.69 64 LEU B C 1
ATOM 1686 O O . LEU B 1 64 ? 24.109 2.613 5.613 1 94.69 64 LEU B O 1
ATOM 1690 N N . GLY B 1 65 ? 22.953 3.23 7.352 1 93.19 65 GLY B N 1
ATOM 1691 C CA . GLY B 1 65 ? 23.031 4.652 7.062 1 93.19 65 GLY B CA 1
ATOM 1692 C C . GLY B 1 65 ? 22.25 5.062 5.836 1 93.19 65 GLY B C 1
ATOM 1693 O O . GLY B 1 65 ? 22.688 5.91 5.059 1 93.19 65 GLY B O 1
ATOM 1694 N N . ILE B 1 66 ? 21.172 4.402 5.613 1 90.56 66 ILE B N 1
ATOM 1695 C CA . ILE B 1 66 ? 20.344 4.695 4.445 1 90.56 66 ILE B CA 1
ATOM 1696 C C . ILE B 1 66 ? 19.531 5.965 4.695 1 90.56 66 ILE B C 1
ATOM 1698 O O . ILE B 1 66 ? 18.812 6.066 5.691 1 90.56 66 ILE B O 1
ATOM 1702 N N . PRO B 1 67 ? 19.625 6.949 3.766 1 87.44 67 PRO B N 1
ATOM 1703 C CA . PRO B 1 67 ? 18.844 8.18 3.928 1 87.44 67 PRO B CA 1
ATOM 1704 C C . PRO B 1 67 ? 17.344 7.945 3.852 1 87.44 67 PRO B C 1
ATOM 1706 O O . PRO B 1 67 ? 16.891 6.953 3.266 1 87.44 67 PRO B O 1
ATOM 1709 N N . SER B 1 68 ? 16.594 8.93 4.422 1 84.88 68 SER B N 1
ATOM 1710 C CA . SER B 1 68 ? 15.133 8.891 4.336 1 84.88 68 SER B CA 1
ATOM 1711 C C . SER B 1 68 ? 14.672 8.898 2.883 1 84.88 68 SER B C 1
ATOM 1713 O O . SER B 1 68 ? 15.219 9.625 2.053 1 84.88 68 SER B O 1
ATOM 1715 N N . GLY B 1 69 ? 13.703 8.023 2.633 1 86.31 69 GLY B N 1
ATOM 1716 C CA . GLY B 1 69 ? 13.094 8.047 1.311 1 86.31 69 GLY B CA 1
ATOM 1717 C C . GLY B 1 69 ? 13.773 7.105 0.331 1 86.31 69 GLY B C 1
ATOM 1718 O O . GLY B 1 69 ? 13.359 7.004 -0.825 1 86.31 69 GLY B O 1
ATOM 1719 N N . GLN B 1 70 ? 14.789 6.418 0.839 1 89.81 70 GLN B N 1
ATOM 1720 C CA . GLN B 1 70 ? 15.5 5.523 -0.068 1 89.81 70 GLN B CA 1
ATOM 1721 C C . GLN B 1 70 ? 15.477 4.086 0.444 1 89.81 70 GLN B C 1
ATOM 1723 O O . GLN B 1 70 ? 15.32 3.852 1.645 1 89.81 70 GLN B O 1
ATOM 1728 N N . ARG B 1 71 ? 15.586 3.178 -0.469 1 92.44 71 ARG B N 1
ATOM 1729 C CA . ARG B 1 71 ? 15.719 1.749 -0.198 1 92.44 71 ARG B CA 1
ATOM 1730 C C . ARG B 1 71 ? 14.602 1.26 0.716 1 92.44 71 ARG B C 1
ATOM 1732 O O . ARG B 1 71 ? 14.859 0.625 1.74 1 92.44 71 ARG B O 1
ATOM 1739 N N . HIS B 1 72 ? 13.422 1.478 0.318 1 92.25 72 HIS B N 1
ATOM 1740 C CA . HIS B 1 72 ? 12.25 1.145 1.114 1 92.25 72 HIS B CA 1
ATOM 1741 C C . HIS B 1 72 ? 12.133 -0.361 1.327 1 92.25 72 HIS B C 1
ATOM 1743 O O . HIS B 1 72 ? 11.5 -0.811 2.281 1 92.25 72 HIS B O 1
ATOM 1749 N N . GLU B 1 73 ? 12.781 -1.147 0.492 1 92.12 73 GLU B N 1
ATOM 1750 C CA . GLU B 1 73 ? 12.727 -2.602 0.607 1 92.12 73 GLU B CA 1
ATOM 1751 C C . GLU B 1 73 ? 13.445 -3.084 1.866 1 92.12 73 GLU B C 1
ATOM 1753 O O . GLU B 1 73 ? 13.227 -4.211 2.314 1 92.12 73 GLU B O 1
ATOM 1758 N N . LEU B 1 74 ? 14.242 -2.174 2.449 1 93.31 74 LEU B N 1
ATOM 1759 C CA . LEU B 1 74 ? 15.023 -2.555 3.625 1 93.31 74 LEU B CA 1
ATOM 1760 C C . LEU B 1 74 ? 14.289 -2.174 4.906 1 93.31 74 LEU B C 1
ATOM 1762 O O . LEU B 1 74 ? 14.727 -2.521 6.004 1 93.31 74 LEU B O 1
ATOM 1766 N N . CYS B 1 75 ? 13.234 -1.47 4.75 1 93.94 75 CYS B N 1
ATOM 1767 C CA . CYS B 1 75 ? 12.422 -1.089 5.898 1 93.94 75 CYS B CA 1
ATOM 1768 C C . CYS B 1 75 ? 11.5 -2.227 6.316 1 93.94 75 CYS B C 1
ATOM 1770 O O . CYS B 1 75 ? 10.742 -2.744 5.496 1 93.94 75 CYS B O 1
ATOM 1772 N N . ARG B 1 76 ? 11.508 -2.582 7.555 1 94.5 76 ARG B N 1
ATOM 1773 C CA . ARG B 1 76 ? 10.656 -3.654 8.055 1 94.5 76 ARG B CA 1
ATOM 1774 C C . ARG B 1 76 ? 9.219 -3.176 8.227 1 94.5 76 ARG B C 1
ATOM 1776 O O . ARG B 1 76 ? 8.281 -3.967 8.117 1 94.5 76 ARG B O 1
ATOM 1783 N N . ALA B 1 77 ? 9.07 -1.939 8.414 1 95.75 77 ALA B N 1
ATOM 1784 C CA . ALA B 1 77 ? 7.773 -1.388 8.797 1 95.75 77 ALA B CA 1
ATOM 1785 C C . ALA B 1 77 ? 6.926 -1.064 7.57 1 95.75 77 ALA B C 1
ATOM 1787 O O . ALA B 1 77 ? 7.461 -0.846 6.48 1 95.75 77 ALA B O 1
ATOM 1788 N N . LEU B 1 78 ? 5.656 -1.145 7.793 1 97.31 78 LEU B N 1
ATOM 1789 C CA . LEU B 1 78 ? 4.703 -0.471 6.914 1 97.31 78 LEU B CA 1
ATOM 1790 C C . LEU B 1 78 ? 4.527 0.988 7.32 1 97.31 78 LEU B C 1
ATOM 1792 O O . LEU B 1 78 ? 4.668 1.33 8.5 1 97.31 78 LEU B O 1
ATOM 1796 N N . HIS B 1 79 ? 4.23 1.798 6.359 1 97.44 79 HIS B N 1
ATOM 1797 C CA . HIS B 1 79 ? 3.979 3.205 6.641 1 97.44 79 HIS B CA 1
ATOM 1798 C C . HIS B 1 79 ? 2.557 3.42 7.152 1 97.44 79 HIS B C 1
ATOM 1800 O O . HIS B 1 79 ? 1.688 2.568 6.953 1 97.44 79 HIS B O 1
ATOM 1806 N N . ALA B 1 80 ? 2.371 4.539 7.816 1 98.5 80 ALA B N 1
ATOM 1807 C CA . ALA B 1 80 ? 1.075 4.879 8.398 1 98.5 80 ALA B CA 1
ATOM 1808 C C . ALA B 1 80 ? -0.012 4.926 7.328 1 98.5 80 ALA B C 1
ATOM 1810 O O . ALA B 1 80 ? -1.098 4.371 7.512 1 98.5 80 ALA B O 1
ATOM 1811 N N . GLU B 1 81 ? 0.275 5.59 6.207 1 98.56 81 GLU B N 1
ATOM 1812 C CA . GLU B 1 81 ? -0.686 5.719 5.113 1 98.56 81 GLU B CA 1
ATOM 1813 C C . GLU B 1 81 ? -1.035 4.355 4.523 1 98.56 81 GLU B C 1
ATOM 1815 O O . GLU B 1 81 ? -2.189 4.102 4.168 1 98.56 81 GLU B O 1
ATOM 1820 N N . GLN B 1 82 ? -0.057 3.506 4.371 1 98.75 82 GLN B N 1
ATOM 1821 C CA . GLN B 1 82 ? -0.326 2.143 3.928 1 98.75 82 GLN B CA 1
ATOM 1822 C C . GLN B 1 82 ? -1.29 1.435 4.875 1 98.75 82 GLN B C 1
ATOM 1824 O O . GLN B 1 82 ? -2.232 0.775 4.43 1 98.75 82 GLN B O 1
ATOM 1829 N N . ASN B 1 83 ? -1.064 1.621 6.121 1 98.81 83 ASN B N 1
ATOM 1830 C CA . ASN B 1 83 ? -1.901 0.947 7.109 1 98.81 83 ASN B CA 1
ATOM 1831 C C . ASN B 1 83 ? -3.314 1.523 7.133 1 98.81 83 ASN B C 1
ATOM 1833 O O . ASN B 1 83 ? -4.27 0.821 7.465 1 98.81 83 ASN B O 1
ATOM 1837 N N . VAL B 1 84 ? -3.492 2.809 6.785 1 98.94 84 VAL B N 1
ATOM 1838 C CA . VAL B 1 84 ? -4.828 3.361 6.59 1 98.94 84 VAL B CA 1
ATOM 1839 C C . VAL B 1 84 ? -5.551 2.592 5.488 1 98.94 84 VAL B C 1
ATOM 1841 O O . VAL B 1 84 ? -6.691 2.158 5.668 1 98.94 84 VAL B O 1
ATOM 1844 N N . ILE B 1 85 ? -4.871 2.389 4.395 1 98.94 85 ILE B N 1
ATOM 1845 C CA . ILE B 1 85 ? -5.441 1.715 3.232 1 98.94 85 ILE B CA 1
ATOM 1846 C C . ILE B 1 85 ? -5.73 0.255 3.576 1 98.94 85 ILE B C 1
ATOM 1848 O O . ILE B 1 85 ? -6.797 -0.266 3.242 1 98.94 85 ILE B O 1
ATOM 1852 N N . ILE B 1 86 ? -4.809 -0.337 4.262 1 98.88 86 ILE B N 1
ATOM 1853 C CA . ILE B 1 86 ? -4.945 -1.736 4.648 1 98.88 86 ILE B CA 1
ATOM 1854 C C . ILE B 1 86 ? -6.145 -1.898 5.582 1 98.88 86 ILE B C 1
ATOM 1856 O O . ILE B 1 86 ? -6.949 -2.816 5.41 1 98.88 86 ILE B O 1
ATOM 1860 N N . GLN B 1 87 ? -6.293 -1.021 6.57 1 98.75 87 GLN B N 1
ATOM 1861 C CA . GLN B 1 87 ? -7.434 -1.103 7.473 1 98.75 87 GLN B CA 1
ATOM 1862 C C . GLN B 1 87 ? -8.75 -1.015 6.707 1 98.75 87 GLN B C 1
ATOM 1864 O O . GLN B 1 87 ? -9.688 -1.771 6.98 1 98.75 87 GLN B O 1
ATOM 1869 N N . ALA B 1 88 ? -8.766 -0.092 5.785 1 98.88 88 ALA B N 1
ATOM 1870 C CA . ALA B 1 88 ? -9.953 0.023 4.945 1 98.88 88 ALA B CA 1
ATOM 1871 C C . ALA B 1 88 ? -10.227 -1.279 4.199 1 98.88 88 ALA B C 1
ATOM 1873 O O . ALA B 1 88 ? -11.375 -1.736 4.137 1 98.88 88 ALA B O 1
ATOM 1874 N N . ALA B 1 89 ? -9.211 -1.928 3.752 1 98.81 89 ALA B N 1
ATOM 1875 C CA . ALA B 1 89 ? -9.32 -3.121 2.918 1 98.81 89 ALA B CA 1
ATOM 1876 C C . ALA B 1 89 ? -9.695 -4.344 3.754 1 98.81 89 ALA B C 1
ATOM 1878 O O . ALA B 1 89 ? -10.195 -5.336 3.223 1 98.81 89 ALA B O 1
ATOM 1879 N N . ILE B 1 90 ? -9.414 -4.355 5.098 1 98.44 90 ILE B N 1
ATOM 1880 C CA . ILE B 1 90 ? -9.742 -5.539 5.883 1 98.44 90 ILE B CA 1
ATOM 1881 C C . ILE B 1 90 ? -11.125 -5.379 6.512 1 98.44 90 ILE B C 1
ATOM 1883 O O . ILE B 1 90 ? -11.805 -6.371 6.793 1 98.44 90 ILE B O 1
ATOM 1887 N N . HIS B 1 91 ? -11.594 -4.125 6.605 1 98.5 91 HIS B N 1
ATOM 1888 C CA . HIS B 1 91 ? -12.883 -3.908 7.266 1 98.5 91 HIS B CA 1
ATOM 1889 C C . HIS B 1 91 ? -13.969 -3.582 6.25 1 98.5 91 HIS B C 1
ATOM 1891 O O . HIS B 1 91 ? -15.141 -3.465 6.613 1 98.5 91 HIS B O 1
ATOM 1897 N N . GLY B 1 92 ? -13.594 -3.49 5.031 1 98.44 92 GLY B N 1
ATOM 1898 C CA . GLY B 1 92 ? -14.57 -3.197 3.994 1 98.44 92 GLY B CA 1
ATOM 1899 C C . GLY B 1 92 ? -15.148 -1.799 4.098 1 98.44 92 GLY B C 1
ATOM 1900 O O . GLY B 1 92 ? -16.375 -1.622 4.078 1 98.44 92 GLY B O 1
ATOM 1901 N N . VAL B 1 93 ? -14.289 -0.829 4.227 1 98.56 93 VAL B N 1
ATOM 1902 C CA . VAL B 1 93 ? -14.656 0.583 4.305 1 98.56 93 VAL B CA 1
ATOM 1903 C C . VAL B 1 93 ? -14.047 1.338 3.123 1 98.56 93 VAL B C 1
ATOM 1905 O O . VAL B 1 93 ? -12.836 1.256 2.883 1 98.56 93 VAL B O 1
ATOM 1908 N N . SER B 1 94 ? -14.852 2.061 2.387 1 98.81 94 SER B N 1
ATOM 1909 C CA . SER B 1 94 ? -14.344 2.82 1.249 1 98.81 94 SER B CA 1
ATOM 1910 C C . SER B 1 94 ? -13.742 4.148 1.696 1 98.81 94 SER B C 1
ATOM 1912 O O . SER B 1 94 ? -14.391 4.934 2.387 1 98.81 94 SER B O 1
ATOM 1914 N N . ILE B 1 95 ? -12.539 4.418 1.228 1 98.81 95 ILE B N 1
ATOM 1915 C CA . ILE B 1 95 ? -11.922 5.695 1.567 1 98.81 95 ILE B CA 1
ATOM 1916 C C . ILE B 1 95 ? -11.836 6.574 0.322 1 98.81 95 ILE B C 1
ATOM 1918 O O . ILE B 1 95 ? -11.109 7.57 0.307 1 98.81 95 ILE B O 1
ATOM 1922 N N . GLU B 1 96 ? -12.531 6.137 -0.717 1 98.81 96 GLU B N 1
ATOM 1923 C CA . GLU B 1 96 ? -12.617 7.004 -1.889 1 98.81 96 GLU B CA 1
ATOM 1924 C C . GLU B 1 96 ? -13.188 8.367 -1.525 1 98.81 96 GLU B C 1
ATOM 1926 O O . GLU B 1 96 ? -14.211 8.461 -0.852 1 98.81 96 GLU B O 1
ATOM 1931 N N . GLY B 1 97 ? -12.492 9.43 -1.939 1 98.81 97 GLY B N 1
ATOM 1932 C CA . GLY B 1 97 ? -12.961 10.789 -1.693 1 98.81 97 GLY B CA 1
ATOM 1933 C C . GLY B 1 97 ? -12.641 11.289 -0.297 1 98.81 97 GLY B C 1
ATOM 1934 O O . GLY B 1 97 ? -13.109 12.352 0.112 1 98.81 97 GLY B O 1
ATOM 1935 N N . ALA B 1 98 ? -11.867 10.555 0.464 1 98.88 98 ALA B N 1
ATOM 1936 C CA . ALA B 1 98 ? -11.539 10.945 1.833 1 98.88 98 ALA B CA 1
ATOM 1937 C C . ALA B 1 98 ? -10.398 11.961 1.859 1 98.88 98 ALA B C 1
ATOM 1939 O O . ALA B 1 98 ? -9.586 12.016 0.933 1 98.88 98 ALA B O 1
ATOM 1940 N N . ASP B 1 99 ? -10.352 12.781 2.898 1 98.94 99 ASP B N 1
ATOM 1941 C CA . ASP B 1 99 ? -9.172 13.555 3.26 1 98.94 99 ASP B CA 1
ATOM 1942 C C . ASP B 1 99 ? -8.195 12.719 4.086 1 98.94 99 ASP B C 1
ATOM 1944 O O . ASP B 1 99 ? -8.609 11.969 4.973 1 98.94 99 ASP B O 1
ATOM 1948 N N . ILE B 1 100 ? -6.938 12.906 3.766 1 98.88 100 ILE B N 1
ATOM 1949 C CA . ILE B 1 100 ? -5.902 12.211 4.531 1 98.88 100 ILE B CA 1
ATOM 1950 C C . ILE B 1 100 ? -5.188 13.203 5.445 1 98.88 100 ILE B C 1
ATOM 1952 O O . ILE B 1 100 ? -4.734 14.258 4.996 1 98.88 100 ILE B O 1
ATOM 1956 N N . PHE B 1 101 ? -5.184 12.953 6.715 1 98.88 101 PHE B N 1
ATOM 1957 C CA . PHE B 1 101 ? -4.359 13.664 7.68 1 98.88 101 PHE B CA 1
ATOM 1958 C C . PHE B 1 101 ? -3.178 12.805 8.125 1 98.88 101 PHE B C 1
ATOM 1960 O O . PHE B 1 101 ? -3.363 11.695 8.617 1 98.88 101 PHE B O 1
ATOM 1967 N N . CYS B 1 102 ? -2.027 13.242 7.957 1 98.44 102 CYS B N 1
ATOM 1968 C CA . CYS B 1 102 ? -0.812 12.508 8.289 1 98.44 102 CYS B CA 1
ATOM 1969 C C . CYS B 1 102 ? 0.164 13.391 9.055 1 98.44 102 CYS B C 1
ATOM 1971 O O . CYS B 1 102 ? 0.345 14.562 8.719 1 98.44 102 CYS B O 1
ATOM 1973 N N . THR B 1 103 ? 0.805 12.867 10.094 1 98.06 103 THR B N 1
ATOM 1974 C CA . THR B 1 103 ? 1.755 13.656 10.867 1 98.06 103 THR B CA 1
ATOM 1975 C C . THR B 1 103 ? 2.926 14.102 9.992 1 98.06 103 THR B C 1
ATOM 1977 O O . THR B 1 103 ? 3.477 15.188 10.195 1 98.06 103 THR B O 1
ATOM 1980 N N . THR B 1 104 ? 3.299 13.25 9.039 1 95.88 104 THR B N 1
ATOM 1981 C CA . THR B 1 104 ? 4.43 13.531 8.156 1 95.88 104 THR B CA 1
ATOM 1982 C C . THR B 1 104 ? 4.008 13.445 6.691 1 95.88 104 THR B C 1
ATOM 1984 O O . THR B 1 104 ? 3.195 12.602 6.32 1 95.88 104 THR B O 1
ATOM 1987 N N . GLN B 1 105 ? 4.586 14.242 5.863 1 95.62 105 GLN B N 1
ATOM 1988 C CA . GLN B 1 105 ? 4.277 14.219 4.438 1 95.62 105 GLN B CA 1
ATOM 1989 C C . GLN B 1 105 ? 4.488 12.82 3.855 1 95.62 105 GLN B C 1
ATOM 1991 O O . GLN B 1 105 ? 5.531 12.203 4.07 1 95.62 105 GLN B O 1
ATOM 1996 N N . PRO B 1 106 ? 3.527 12.352 3.107 1 95.69 106 PRO B N 1
ATOM 1997 C CA . PRO B 1 106 ? 3.656 11.016 2.531 1 95.69 106 PRO B CA 1
ATOM 1998 C C . PRO B 1 106 ? 4.855 10.891 1.593 1 95.69 106 PRO B C 1
ATOM 2000 O O . PRO B 1 106 ? 5.137 11.805 0.821 1 95.69 106 PRO B O 1
ATOM 2003 N N . CYS B 1 107 ? 5.582 9.781 1.66 1 94.5 107 CYS B N 1
ATOM 2004 C CA . CYS B 1 107 ? 6.637 9.477 0.698 1 94.5 107 CYS B CA 1
ATOM 2005 C C . CYS B 1 107 ? 6.051 9.148 -0.669 1 94.5 107 CYS B C 1
ATOM 2007 O O . CYS B 1 107 ? 4.832 9.055 -0.821 1 94.5 107 CYS B O 1
ATOM 2009 N N . ILE B 1 108 ? 6.859 8.938 -1.604 1 94.69 108 ILE B N 1
ATOM 2010 C CA . ILE B 1 108 ? 6.418 8.734 -2.98 1 94.69 108 ILE B CA 1
ATOM 2011 C C . ILE B 1 108 ? 5.609 7.441 -3.08 1 94.69 108 ILE B C 1
ATOM 2013 O O . ILE B 1 108 ? 4.617 7.379 -3.811 1 94.69 108 ILE B O 1
ATOM 2017 N N . LEU B 1 109 ? 5.973 6.41 -2.357 1 95.44 109 LEU B N 1
ATOM 2018 C CA . LEU B 1 109 ? 5.242 5.148 -2.4 1 95.44 109 LEU B CA 1
ATOM 2019 C C . LEU B 1 109 ? 3.812 5.332 -1.905 1 95.44 109 LEU B C 1
ATOM 2021 O O . LEU B 1 109 ? 2.863 4.895 -2.562 1 95.44 109 LEU B O 1
ATOM 2025 N N . CYS B 1 110 ? 3.705 5.988 -0.825 1 97.06 110 CYS B N 1
ATOM 2026 C CA . CYS B 1 110 ? 2.391 6.199 -0.227 1 97.06 110 CYS B CA 1
ATOM 2027 C C . CYS B 1 110 ? 1.571 7.191 -1.046 1 97.06 110 CYS B C 1
ATOM 2029 O O . CYS B 1 110 ? 0.353 7.047 -1.163 1 97.06 110 CYS B O 1
ATOM 2031 N N . ALA B 1 111 ? 2.25 8.195 -1.554 1 96.81 111 ALA B N 1
ATOM 2032 C CA . ALA B 1 111 ? 1.549 9.164 -2.398 1 96.81 111 ALA B CA 1
ATOM 2033 C C . ALA B 1 111 ? 0.904 8.469 -3.598 1 96.81 111 ALA B C 1
ATOM 2035 O O . ALA B 1 111 ? -0.262 8.719 -3.912 1 96.81 111 ALA B O 1
ATOM 2036 N N . LYS B 1 112 ? 1.625 7.609 -4.227 1 97.44 112 LYS B N 1
ATOM 2037 C CA . LYS B 1 112 ? 1.092 6.867 -5.367 1 97.44 112 LYS B CA 1
ATOM 2038 C C . LYS B 1 112 ? -0.149 6.07 -4.973 1 97.44 112 LYS B C 1
ATOM 2040 O O . LYS B 1 112 ? -1.146 6.066 -5.699 1 97.44 112 LYS B O 1
ATOM 2045 N N . MET B 1 113 ? -0.057 5.441 -3.867 1 98.56 113 MET B N 1
ATOM 2046 C CA . MET B 1 113 ? -1.176 4.613 -3.422 1 98.56 113 MET B CA 1
ATOM 2047 C C . MET B 1 113 ? -2.396 5.473 -3.107 1 98.56 113 MET B C 1
ATOM 2049 O O . MET B 1 113 ? -3.52 5.117 -3.469 1 98.56 113 MET B O 1
ATOM 2053 N N . LEU B 1 114 ? -2.166 6.582 -2.441 1 98.62 114 LEU B N 1
ATOM 2054 C CA . LEU B 1 114 ? -3.266 7.469 -2.082 1 98.62 114 LEU B CA 1
ATOM 2055 C C . LEU B 1 114 ? -3.92 8.055 -3.328 1 98.62 114 LEU B C 1
ATOM 2057 O O . LEU B 1 114 ? -5.141 8.234 -3.369 1 98.62 114 LEU B O 1
ATOM 2061 N N . ILE B 1 115 ? -3.1 8.398 -4.316 1 98.56 115 ILE B N 1
ATOM 2062 C CA . ILE B 1 115 ? -3.631 8.859 -5.59 1 98.56 115 ILE B CA 1
ATOM 2063 C C . ILE B 1 115 ? -4.582 7.816 -6.168 1 98.56 115 ILE B C 1
ATOM 2065 O O . ILE B 1 115 ? -5.711 8.141 -6.547 1 98.56 115 ILE B O 1
ATOM 2069 N N . ASN B 1 116 ? -4.145 6.559 -6.164 1 98.69 116 ASN B N 1
ATOM 2070 C CA . ASN B 1 116 ? -4.961 5.504 -6.754 1 98.69 116 ASN B CA 1
ATOM 2071 C C . ASN B 1 116 ? -6.168 5.172 -5.883 1 98.69 116 ASN B C 1
ATOM 2073 O O . ASN B 1 116 ? -7.129 4.562 -6.352 1 98.69 116 ASN B O 1
ATOM 2077 N N . CYS B 1 117 ? -6.102 5.547 -4.641 1 98.75 117 CYS B N 1
ATOM 2078 C CA . CYS B 1 117 ? -7.273 5.434 -3.773 1 98.75 117 CYS B CA 1
ATOM 2079 C C . CYS B 1 117 ? -8.266 6.555 -4.059 1 98.75 117 CYS B C 1
ATOM 2081 O O . CYS B 1 117 ? -9.359 6.582 -3.482 1 98.75 117 CYS B O 1
ATOM 2083 N N . ARG B 1 118 ? -7.883 7.527 -4.84 1 98.44 118 ARG B N 1
ATOM 2084 C CA . ARG B 1 118 ? -8.734 8.641 -5.242 1 98.44 118 ARG B CA 1
ATOM 2085 C C . ARG B 1 118 ? -9.133 9.492 -4.039 1 98.44 118 ARG B C 1
ATOM 2087 O O . ARG B 1 118 ? -10.297 9.844 -3.881 1 98.44 118 ARG B O 1
ATOM 2094 N N . VAL B 1 119 ? -8.164 9.766 -3.201 1 98.75 119 VAL B N 1
ATOM 2095 C CA . VAL B 1 119 ? -8.422 10.617 -2.047 1 98.75 119 VAL B CA 1
ATOM 2096 C C . VAL B 1 119 ? -8.648 12.055 -2.508 1 98.75 119 VAL B C 1
ATOM 2098 O O . VAL B 1 119 ? -8.219 12.438 -3.6 1 98.75 119 VAL B O 1
ATOM 2101 N N . ARG B 1 120 ? -9.312 12.773 -1.702 1 98.75 120 ARG B N 1
ATOM 2102 C CA . ARG B 1 120 ? -9.68 14.133 -2.082 1 98.75 120 ARG B CA 1
ATOM 2103 C C . ARG B 1 120 ? -8.523 15.102 -1.838 1 98.75 120 ARG B C 1
ATOM 2105 O O . ARG B 1 120 ? -8.211 15.93 -2.693 1 98.75 120 ARG B O 1
ATOM 2112 N N . ALA B 1 121 ? -7.922 15.023 -0.646 1 98.69 121 ALA B N 1
ATOM 2113 C CA . ALA B 1 121 ? -6.844 15.93 -0.252 1 98.69 121 ALA B CA 1
ATOM 2114 C C . ALA B 1 121 ? -5.949 15.289 0.807 1 98.69 121 ALA B C 1
ATOM 2116 O O . ALA B 1 121 ? -6.352 14.328 1.468 1 98.69 121 ALA B O 1
ATOM 2117 N N . ILE B 1 122 ? -4.711 15.859 0.901 1 98.31 122 ILE B N 1
ATOM 2118 C CA . ILE B 1 122 ? -3.744 15.367 1.879 1 98.31 122 ILE B CA 1
ATOM 2119 C C . ILE B 1 122 ? -3.256 16.531 2.744 1 98.31 122 ILE B C 1
ATOM 2121 O O . ILE B 1 122 ? -2.797 17.547 2.227 1 98.31 122 ILE B O 1
ATOM 2125 N N . PHE B 1 123 ? -3.385 16.359 4.047 1 98.38 123 PHE B N 1
ATOM 2126 C CA . PHE B 1 123 ? -2.898 17.328 5.027 1 98.38 123 PHE B CA 1
ATOM 2127 C C . PHE B 1 123 ? -1.808 16.703 5.895 1 98.38 123 PHE B C 1
ATOM 2129 O O . PHE B 1 123 ? -1.911 15.555 6.309 1 98.38 123 PHE B O 1
ATOM 2136 N N . PHE B 1 124 ? -0.73 17.438 6.113 1 97.56 124 PHE B N 1
ATOM 2137 C CA . PHE B 1 124 ? 0.36 16.922 6.938 1 97.56 124 PHE B CA 1
ATOM 2138 C C . PHE B 1 124 ? 0.951 18.047 7.797 1 97.56 124 PHE B C 1
ATOM 2140 O O . PHE B 1 124 ? 0.703 19.219 7.551 1 97.56 124 PHE B O 1
ATOM 2147 N N . ALA B 1 125 ? 1.711 17.609 8.82 1 96.88 125 ALA B N 1
ATOM 2148 C CA . ALA B 1 125 ? 2.229 18.609 9.758 1 96.88 125 ALA B CA 1
ATOM 2149 C C . ALA B 1 125 ? 3.744 18.734 9.633 1 96.88 125 ALA B C 1
ATOM 2151 O O . ALA B 1 125 ? 4.305 19.812 9.875 1 96.88 125 ALA B O 1
ATOM 2152 N N . GLU B 1 126 ? 4.43 17.578 9.367 1 93.94 126 GLU B N 1
ATOM 2153 C CA . GLU B 1 126 ? 5.891 17.562 9.297 1 93.94 126 GLU B CA 1
ATOM 2154 C C . GLU B 1 126 ? 6.371 16.969 7.98 1 93.94 126 GLU B C 1
ATOM 2156 O O . GLU B 1 126 ? 5.613 16.297 7.277 1 93.94 126 GLU B O 1
ATOM 2161 N N . GLY B 1 127 ? 7.648 17.125 7.918 1 80.62 127 GLY B N 1
ATOM 2162 C CA . GLY B 1 127 ? 8.305 16.453 6.816 1 80.62 127 GLY B CA 1
ATOM 2163 C C . GLY B 1 127 ? 8.75 17.391 5.711 1 80.62 127 GLY B C 1
ATOM 2164 O O . GLY B 1 127 ? 8.312 18.547 5.66 1 80.62 127 GLY B O 1
ATOM 2165 N N . TYR B 1 128 ? 9.93 16.984 5.035 1 64.38 128 TYR B N 1
ATOM 2166 C CA . TYR B 1 128 ? 10.539 17.75 3.949 1 64.38 128 TYR B CA 1
ATOM 2167 C C . TYR B 1 128 ? 9.992 17.297 2.598 1 64.38 128 TYR B C 1
ATOM 2169 O O . TYR B 1 128 ? 9.586 16.156 2.436 1 64.38 128 TYR B O 1
ATOM 2177 N N . PRO B 1 129 ? 9.898 18.203 1.786 1 62.88 129 PRO B N 1
ATOM 2178 C CA . PRO B 1 129 ? 9.32 18.016 0.453 1 62.88 129 PRO B CA 1
ATOM 2179 C C . PRO B 1 129 ? 10.016 16.906 -0.339 1 62.88 129 PRO B C 1
ATOM 2181 O O . PRO B 1 129 ? 11.242 16.906 -0.461 1 62.88 129 PRO B O 1
ATOM 2184 N N . ASP B 1 130 ? 9.562 15.609 -0.384 1 79.38 130 ASP B N 1
ATOM 2185 C CA . ASP B 1 130 ? 9.922 14.641 -1.417 1 79.38 130 ASP B CA 1
ATOM 2186 C C . ASP B 1 130 ? 9.461 15.109 -2.795 1 79.38 130 ASP B C 1
ATOM 2188 O O . ASP B 1 130 ? 8.266 15.07 -3.104 1 79.38 130 ASP B O 1
ATOM 2192 N N . GLU B 1 131 ? 10.461 15.664 -3.537 1 86.44 131 GLU B N 1
ATOM 2193 C CA . GLU B 1 131 ? 10.141 16.281 -4.824 1 86.44 131 GLU B CA 1
ATOM 2194 C C . GLU B 1 131 ? 9.359 15.312 -5.711 1 86.44 131 GLU B C 1
ATOM 2196 O O . GLU B 1 131 ? 8.422 15.711 -6.406 1 86.44 131 GLU B O 1
ATOM 2201 N N . MET B 1 132 ? 9.742 14.109 -5.637 1 89.06 132 MET B N 1
ATOM 2202 C CA . MET B 1 132 ? 9.07 13.133 -6.477 1 89.06 132 MET B CA 1
ATOM 2203 C C . MET B 1 132 ? 7.609 12.969 -6.059 1 89.06 132 MET B C 1
ATOM 2205 O O . MET B 1 132 ? 6.723 12.875 -6.91 1 89.06 132 MET B O 1
ATOM 2209 N N . SER B 1 133 ? 7.375 12.945 -4.785 1 92.31 133 SER B N 1
ATOM 2210 C CA . SER B 1 133 ? 6.016 12.836 -4.262 1 92.31 133 SER B CA 1
ATOM 2211 C C . SER B 1 133 ? 5.168 14.039 -4.664 1 92.31 133 SER B C 1
ATOM 2213 O O . SER B 1 133 ? 4.035 13.883 -5.121 1 92.31 133 SER B O 1
ATOM 2215 N N . ARG B 1 134 ? 5.742 15.195 -4.547 1 92.62 134 ARG B N 1
ATOM 2216 C CA . ARG B 1 134 ? 5.031 16.422 -4.895 1 92.62 134 ARG B CA 1
ATOM 2217 C C . ARG B 1 134 ? 4.672 16.438 -6.375 1 92.62 134 ARG B C 1
ATOM 2219 O O . ARG B 1 134 ? 3.551 16.797 -6.742 1 92.62 134 ARG B O 1
ATOM 2226 N N . GLU B 1 135 ? 5.621 16.141 -7.168 1 93.88 135 GLU B N 1
ATOM 2227 C CA . GLU B 1 135 ? 5.395 16.141 -8.609 1 93.88 135 GLU B CA 1
ATOM 2228 C C . GLU B 1 135 ? 4.254 15.188 -8.984 1 93.88 135 GLU B C 1
ATOM 2230 O O . GLU B 1 135 ? 3.42 15.523 -9.828 1 93.88 135 GLU B O 1
ATOM 2235 N N . MET B 1 136 ? 4.234 14.094 -8.383 1 94.94 136 MET B N 1
ATOM 2236 C CA . MET B 1 136 ? 3.195 13.109 -8.68 1 94.94 136 MET B CA 1
ATOM 2237 C C . MET B 1 136 ? 1.827 13.609 -8.227 1 94.94 136 MET B C 1
ATOM 2239 O O . MET B 1 136 ? 0.837 13.469 -8.945 1 94.94 136 MET B O 1
ATOM 2243 N N . LEU B 1 137 ? 1.791 14.133 -7.02 1 96.19 137 LEU B N 1
ATOM 2244 C CA . LEU B 1 137 ? 0.538 14.68 -6.508 1 96.19 137 LEU B CA 1
ATOM 2245 C C . LEU B 1 137 ? 0.036 15.812 -7.391 1 96.19 137 LEU B C 1
ATOM 2247 O O . LEU B 1 137 ? -1.165 15.922 -7.648 1 96.19 137 LEU B O 1
ATOM 2251 N N . ASP B 1 138 ? 0.953 16.672 -7.828 1 97 138 ASP B N 1
ATOM 2252 C CA . ASP B 1 138 ? 0.602 17.766 -8.727 1 97 138 ASP B CA 1
ATOM 2253 C C . ASP B 1 138 ? 0.022 17.234 -10.039 1 97 138 ASP B C 1
ATOM 2255 O O . ASP B 1 138 ? -1 17.734 -10.516 1 97 138 ASP B O 1
ATOM 2259 N N . GLU B 1 139 ? 0.685 16.266 -10.594 1 97.44 139 GLU B N 1
ATOM 2260 C CA . GLU B 1 139 ? 0.191 15.672 -11.836 1 97.44 139 GLU B CA 1
ATOM 2261 C C . GLU B 1 139 ? -1.207 15.094 -11.648 1 97.44 139 GLU B C 1
ATOM 2263 O O . GLU B 1 139 ? -2.049 15.188 -12.547 1 97.44 139 GLU B O 1
ATOM 2268 N N . ALA B 1 140 ? -1.44 14.484 -10.484 1 97.88 140 ALA B N 1
ATOM 2269 C CA . ALA B 1 140 ? -2.719 13.844 -10.18 1 97.88 140 ALA B CA 1
ATOM 2270 C C . ALA B 1 140 ? -3.768 14.883 -9.781 1 97.88 140 ALA B C 1
ATOM 2272 O O . ALA B 1 140 ? -4.945 14.555 -9.625 1 97.88 140 ALA B O 1
ATOM 2273 N N . LYS B 1 141 ? -3.355 16.125 -9.539 1 98.12 141 LYS B N 1
ATOM 2274 C CA . LYS B 1 141 ? -4.207 17.234 -9.125 1 98.12 141 LYS B CA 1
ATOM 2275 C C . LYS B 1 141 ? -4.836 16.969 -7.758 1 98.12 141 LYS B C 1
ATOM 2277 O O . LYS B 1 141 ? -5.996 17.297 -7.527 1 98.12 141 LYS B O 1
ATOM 2282 N N . ILE B 1 142 ? -4.141 16.312 -6.918 1 97.81 142 ILE B N 1
ATOM 2283 C CA . ILE B 1 142 ? -4.543 16.125 -5.527 1 97.81 142 ILE B CA 1
ATOM 2284 C C . ILE B 1 142 ? -3.914 17.219 -4.664 1 97.81 142 ILE B C 1
ATOM 2286 O O . ILE B 1 142 ? -2.689 17.297 -4.547 1 97.81 142 ILE B O 1
ATOM 2290 N N . PRO B 1 143 ? -4.746 18.047 -4.086 1 97.94 143 PRO B N 1
ATOM 2291 C CA . PRO B 1 143 ? -4.188 19.094 -3.236 1 97.94 143 PRO B CA 1
ATOM 2292 C C . PRO B 1 143 ? -3.496 18.547 -1.992 1 97.94 143 PRO B C 1
ATOM 2294 O O . PRO B 1 143 ? -3.947 17.547 -1.422 1 97.94 143 PRO B O 1
ATOM 2297 N N . TYR B 1 144 ? -2.443 19.109 -1.589 1 96.25 144 TYR B N 1
ATOM 2298 C CA . TYR B 1 144 ? -1.74 18.797 -0.35 1 96.25 144 TYR B CA 1
ATOM 2299 C C . TYR B 1 144 ? -1.261 20.062 0.341 1 96.25 144 TYR B C 1
ATOM 2301 O O . TYR B 1 144 ? -0.882 21.031 -0.322 1 96.25 144 TYR B O 1
ATOM 2309 N N . SER B 1 145 ? -1.368 20.109 1.65 1 95.5 145 SER B N 1
ATOM 2310 C CA . SER B 1 145 ? -0.984 21.312 2.375 1 95.5 145 SER B CA 1
ATOM 2311 C C . SER B 1 145 ? -0.465 20.984 3.77 1 95.5 145 SER B C 1
ATOM 2313 O O . SER B 1 145 ? -0.865 19.984 4.363 1 95.5 145 SER B O 1
ATOM 2315 N N . ARG B 1 146 ? 0.384 21.797 4.219 1 95.69 146 ARG B N 1
ATOM 2316 C CA . ARG B 1 146 ? 0.939 21.656 5.559 1 95.69 146 ARG B CA 1
ATOM 2317 C C . ARG B 1 146 ? 0.064 22.359 6.59 1 95.69 146 ARG B C 1
ATOM 2319 O O . ARG B 1 146 ? -0.376 23.484 6.375 1 95.69 146 ARG B O 1
ATOM 2326 N N . LEU B 1 147 ? -0.266 21.656 7.645 1 96.62 147 LEU B N 1
ATOM 2327 C CA . LEU B 1 147 ? -0.948 22.219 8.805 1 96.62 147 LEU B CA 1
ATOM 2328 C C . LEU B 1 147 ? 0.03 22.453 9.953 1 96.62 147 LEU B C 1
ATOM 2330 O O . LEU B 1 147 ? 1.114 21.859 9.977 1 96.62 147 LEU B O 1
ATOM 2334 N N . GLU B 1 148 ? -0.367 23.281 10.828 1 93.38 148 GLU B N 1
ATOM 2335 C CA . GLU B 1 148 ? 0.444 23.484 12.016 1 93.38 148 GLU B CA 1
ATOM 2336 C C . GLU B 1 148 ? 0.418 22.266 12.93 1 93.38 148 GLU B C 1
ATOM 2338 O O . GLU B 1 148 ? -0.635 21.656 13.125 1 93.38 148 GLU B O 1
ATOM 2343 N N . LYS B 1 149 ? 1.592 21.938 13.383 1 93.12 149 LYS B N 1
ATOM 2344 C CA . LYS B 1 149 ? 1.641 20.875 14.383 1 93.12 149 LYS B CA 1
ATOM 2345 C C . LYS B 1 149 ? 0.864 21.281 15.641 1 93.12 149 LYS B C 1
ATOM 2347 O O . LYS B 1 149 ? 1.045 22.375 16.172 1 93.12 149 LYS B O 1
ATOM 2352 N N . PRO B 1 150 ? 0.021 20.438 16.094 1 91.25 150 PRO B N 1
ATOM 2353 C CA . PRO B 1 150 ? -0.722 20.781 17.312 1 91.25 150 PRO B CA 1
ATOM 2354 C C . PRO B 1 150 ? 0.191 21.047 18.5 1 91.25 150 PRO B C 1
ATOM 2356 O O . PRO B 1 150 ? 1.22 20.375 18.656 1 91.25 150 PRO B O 1
ATOM 2359 N N . ALA B 1 151 ? -0.198 21.969 19.328 1 82.94 151 ALA B N 1
ATOM 2360 C CA . ALA B 1 151 ? 0.604 22.438 20.453 1 82.94 151 ALA B CA 1
ATOM 2361 C C . ALA B 1 151 ? 0.882 21.312 21.438 1 82.94 151 ALA B C 1
ATOM 2363 O O . ALA B 1 151 ? 1.966 21.234 22.031 1 82.94 151 ALA B O 1
ATOM 2364 N N . ASP B 1 152 ? -0.003 20.406 21.594 1 79.56 152 ASP B N 1
ATOM 2365 C CA . ASP B 1 152 ? 0.115 19.359 22.609 1 79.56 152 ASP B CA 1
ATOM 2366 C C . ASP B 1 152 ? 0.739 18.094 22.016 1 79.56 152 ASP B C 1
ATOM 2368 O O . ASP B 1 152 ? 0.882 17.094 22.719 1 79.56 152 ASP B O 1
ATOM 2372 N N . ALA B 1 153 ? 1.269 18.281 20.828 1 74.06 153 ALA B N 1
ATOM 2373 C CA . ALA B 1 153 ? 1.846 17.109 20.188 1 74.06 153 ALA B CA 1
ATOM 2374 C C . ALA B 1 153 ? 3.361 17.078 20.359 1 74.06 153 ALA B C 1
ATOM 2376 O O . ALA B 1 153 ? 4.004 18.125 20.422 1 74.06 153 ALA B O 1
#

pLDDT: mean 94.47, std 7.22, range [50.28, 98.94]

Organism: Desulfomicrobium norvegicum (strain DSM 1741 / NCIMB 8310) (NCBI:txid52561)

Nearest PDB structures (foldseek):
  2hvv-assembly1_A  TM=9.039E-01  e=1.780E-16  Streptococcus mutans
  1vq2-assembly1_A  TM=8.479E-01  e=4.888E-14  Tequatrovirus T4
  4p9e-assembly1_A  TM=9.210E-01  e=5.473E-13  Cyanophage S-TIM5
  4p9c-assembly1_J  TM=8.748E-01  e=7.586E-13  Cyanophage S-TIM5
  7fh4-assembly1_A  TM=8.356E-01  e=9.068E-12  Paramecium bursaria Chlorella virus 1

Sequence (306 aa):
MDNRIPWPEYFMSIAYLVAERSTCLRRKVGALAVKDKRILATGYNGAPAGLTHCLELGCLREKLGIPSGQRHELCRALHAEQNVIIQAAIHGVSIEGADIFCTTQPCILCAKMLINCRVRAIFFAEGYPDEMSREMLDEAKIPYSRLEKPADAMDNRIPWPEYFMSIAYLVAERSTCLRRKVGALAVKDKRILATGYNGAPAGLTHCLELGCLREKLGIPSGQRHELCRALHAEQNVIIQAAIHGVSIEGADIFCTTQPCILCAKMLINCRVRAIFFAEGYPDEMSREMLDEAKIPYSRLEKPADA

Foldseek 3Di:
DPPDDDLLLVQLVVQVVQLVVELDPPDRKKKFWADPSDTQFIFIKWAPPPDDTCNPVPAPCVVVVPDPLPDCVRGRIDHGLVRRVVRCVVVVTQSAQTEMEMQEDDHQVSLVVVLVSNYQEYEYADYDDPVNSVVVCVVSVHYYDHDHRDPVD/DPPDDDLLLVQLVVQVVQLVVELDPPDRKKKFWADPSDTQFIFIKWAPPPDDTCNPVPAPCVVVVPDPLPDCVRGRIDHGLVRRVVRCVVVVTQSAQTEMEMQEDDHQVSLVVVLVSNYQEYEYADYDDPVNSVVVCVVSVHYYDHDHRDPVD

Solvent-accessible surface area (backbone atoms only — not comparable to full-atom values): 16002 Å² total; per-residue (Å²): 121,85,86,62,77,53,67,70,60,49,52,45,46,49,12,50,57,47,10,68,71,28,43,44,84,84,63,65,27,8,16,33,33,32,47,94,92,35,80,74,29,54,16,35,19,25,37,39,79,87,46,82,38,36,76,78,76,49,56,63,37,65,77,70,66,54,57,90,85,49,48,58,65,54,48,77,48,44,48,14,62,53,34,21,43,35,46,15,13,42,68,30,36,54,47,47,57,14,35,33,32,23,40,41,55,65,51,45,66,47,40,44,52,43,57,55,27,43,40,50,35,41,37,18,44,38,75,74,87,49,64,69,23,51,52,51,34,57,68,62,67,38,53,67,48,80,44,80,66,54,87,92,103,122,85,86,63,77,52,68,70,61,52,52,46,45,49,12,50,57,46,9,70,72,28,42,44,83,85,62,64,28,8,16,32,33,30,47,94,92,34,79,74,29,54,16,35,18,26,38,41,77,88,46,82,38,35,76,76,76,50,56,62,38,66,76,68,67,54,58,90,85,49,48,57,65,54,49,76,48,43,50,13,63,52,34,22,44,35,45,15,13,41,68,31,38,53,48,47,57,13,35,33,31,23,40,41,55,65,50,46,66,46,40,46,51,42,57,54,27,43,39,50,34,41,36,18,46,37,74,75,90,49,64,68,24,50,53,50,33,57,68,64,67,40,53,67,48,79,44,80,66,53,86,92,105